Protein AF-A0A349XP02-F1 (afdb_monomer_lite)

Sequence (230 aa):
MIREETASLLLSELRRLTDAVERLAGPAPAVNDWNAADCFVWAPLNSFLQPVPRPNRIALKLIRGVDHVRDILHENTLRFAEGFAANNVLLWGARGMGKSSLVKAVHEDVRAASGVSLKLVEVHREDIHTLPALLDILKASGQRVIVFCDDLSFDHDDTAYKSLKAALDGGIEGRPDNVLFYATSNRRHLLPRHMMENEQSTAINPSEAVEEKVSLSDRFGLWLGFHKCG

Radius of gyration: 21.99 Å; chains: 1; bounding box: 62×38×74 Å

pLDDT: mean 86.66, std 13.45, range [40.72, 98.69]

Secondary structure (DSSP, 8-state):
-HHHHHHHHHHHHHHHHHHHHHHHH-SPPPP--TTS-SEEEEEGGGTEEEE-SS-----GGG--S-HHHHHHHHHHHHHHHHTS---EEEEEESTTSSHHHHHHHHHHHHHHHH-S-EEEEE--GGGGGGHHHHHHHHHHS-SEEEEEETT----TT--HHHHHHHHHHT-TT---TTEEEEEEESSSSSS-HHHHHHHHHT---TTTTTT----TTGGGEEEEEE----

Foldseek 3Di:
DVVVVVVVVVVVVVVVVVVVVDVVLADAADDEDLVLAQEFEQDLRRRYTHHDNDDPEDALVVQPPQVVVLVLLLVLLLCLLVLHDHFAEEEEAAPPNCQVRSNVNSQVVSCVPVVGREHEYEYEQVCLLVVVSNQVVQLPPPHQYEYEYEAAADDDPDPSLVSLLCLLVQPPNGNRSSYHYYYYHHDQARYDPVVLVVQLVPPPDPVVSVVSNAGSQNSRVHRHYDDPPD

Structure (mmCIF, N/CA/C/O backbone):
data_AF-A0A349XP02-F1
#
_entry.id   AF-A0A349XP02-F1
#
loop_
_atom_site.group_PDB
_atom_site.id
_atom_site.type_symbol
_atom_site.label_atom_id
_atom_site.label_alt_id
_atom_site.label_comp_id
_atom_site.label_asym_id
_atom_site.label_entity_id
_atom_site.label_seq_id
_atom_site.pdbx_PDB_ins_code
_atom_site.Cartn_x
_atom_site.Cartn_y
_atom_site.Cartn_z
_atom_site.occupancy
_atom_site.B_iso_or_equiv
_atom_site.auth_seq_id
_atom_site.auth_comp_id
_atom_site.auth_asym_id
_atom_site.auth_atom_id
_atom_site.pdbx_PDB_model_num
ATOM 1 N N . MET A 1 1 ? -33.311 18.893 49.876 1.00 62.00 1 MET A N 1
ATOM 2 C CA . MET A 1 1 ? -32.782 20.243 49.580 1.00 62.00 1 MET A CA 1
ATOM 3 C C . MET A 1 1 ? -31.258 20.271 49.401 1.00 62.00 1 MET A C 1
ATOM 5 O O . MET A 1 1 ? -30.847 20.006 48.287 1.00 62.00 1 MET A O 1
ATOM 9 N N . ILE A 1 2 ? -30.394 20.440 50.421 1.00 64.94 2 ILE A N 1
ATOM 10 C CA . ILE A 1 2 ? -28.920 20.595 50.211 1.00 64.94 2 ILE A CA 1
ATOM 11 C C . ILE A 1 2 ? -28.256 19.389 49.498 1.00 64.94 2 ILE A C 1
ATOM 13 O O . ILE A 1 2 ? -27.383 19.554 48.644 1.00 64.94 2 ILE A O 1
ATOM 17 N N . ARG A 1 3 ? -28.687 18.154 49.800 1.00 71.00 3 ARG A N 1
ATOM 18 C CA . ARG A 1 3 ? -28.184 16.938 49.123 1.00 71.00 3 ARG A CA 1
ATOM 19 C C . ARG A 1 3 ? -28.589 16.843 47.647 1.00 71.00 3 ARG A C 1
ATOM 21 O O . ARG A 1 3 ? -27.809 16.327 46.856 1.00 71.00 3 ARG A O 1
ATOM 28 N N . GLU A 1 4 ? -29.771 17.334 47.279 1.00 75.94 4 GLU A N 1
ATOM 29 C CA . GLU A 1 4 ? -30.241 17.325 45.882 1.00 75.94 4 GLU A CA 1
ATOM 30 C C . GLU A 1 4 ? -29.516 18.379 45.046 1.00 75.94 4 GLU A C 1
ATOM 32 O O . GLU A 1 4 ? -29.132 18.108 43.913 1.00 75.94 4 GLU A O 1
ATOM 37 N N . GLU A 1 5 ? -29.246 19.545 45.632 1.00 83.62 5 GLU A N 1
ATOM 38 C CA . GLU A 1 5 ? -28.468 20.616 45.000 1.00 83.62 5 GLU A CA 1
ATOM 39 C C . GLU A 1 5 ? -27.029 20.173 44.707 1.00 83.62 5 GLU A C 1
ATOM 41 O O . GLU A 1 5 ? -26.523 20.345 43.598 1.00 83.62 5 GLU A O 1
ATOM 46 N N . THR A 1 6 ? -26.397 19.506 45.678 1.00 87.62 6 THR A N 1
ATOM 47 C CA . THR A 1 6 ? -25.039 18.967 45.519 1.00 87.62 6 THR A CA 1
ATOM 48 C C . THR A 1 6 ? -24.999 17.857 44.462 1.00 87.62 6 THR A C 1
ATOM 50 O O . THR A 1 6 ? -24.085 17.817 43.639 1.00 87.62 6 THR A O 1
ATOM 53 N N . ALA A 1 7 ? -26.008 16.977 44.436 1.00 90.00 7 ALA A N 1
ATOM 54 C CA . ALA A 1 7 ? -26.116 15.925 43.426 1.00 90.00 7 ALA A CA 1
ATOM 55 C C . ALA A 1 7 ? -26.307 16.498 42.011 1.00 90.00 7 ALA A C 1
ATOM 57 O O . ALA A 1 7 ? -25.694 16.012 41.062 1.00 90.00 7 ALA A O 1
ATOM 58 N N . SER A 1 8 ? -27.106 17.559 41.871 1.00 91.19 8 SER A N 1
ATOM 59 C CA . SER A 1 8 ? -27.321 18.239 40.591 1.00 91.19 8 SER A CA 1
ATOM 60 C C . SER A 1 8 ? -26.046 18.913 40.070 1.00 91.19 8 SER A C 1
ATOM 62 O O . SER A 1 8 ? -25.745 18.814 38.880 1.00 91.19 8 SER A O 1
ATOM 64 N N . LEU A 1 9 ? -25.272 19.562 40.949 1.00 92.75 9 LEU A N 1
ATOM 65 C CA . LEU A 1 9 ? -23.984 20.167 40.593 1.00 92.75 9 LEU A CA 1
ATOM 66 C C . LEU A 1 9 ? -22.975 19.106 40.132 1.00 92.75 9 LEU A C 1
ATOM 68 O O . LEU A 1 9 ? -22.376 19.256 39.067 1.00 92.75 9 LEU A O 1
ATOM 72 N N . LEU A 1 10 ? -22.858 17.995 40.866 1.00 92.31 10 LEU A N 1
ATOM 73 C CA . LEU A 1 10 ? -21.989 16.875 40.488 1.00 92.31 10 LEU A CA 1
ATOM 74 C C . LEU A 1 10 ? -22.384 16.261 39.140 1.00 92.31 10 LEU A C 1
ATOM 76 O O . LEU A 1 10 ? -21.514 16.003 38.314 1.00 92.31 10 LEU A O 1
ATOM 80 N N . LEU A 1 11 ? -23.681 16.065 38.882 1.00 94.06 11 LEU A N 1
ATOM 81 C CA . LEU A 1 11 ? -24.168 15.568 37.591 1.00 94.06 11 LEU A CA 1
ATOM 82 C C . LEU A 1 11 ? -23.845 16.527 36.439 1.00 94.06 11 LEU A C 1
ATOM 84 O O . LEU A 1 11 ? -23.537 16.072 35.338 1.00 94.06 11 LEU A O 1
ATOM 88 N N . SER A 1 12 ? -23.901 17.839 36.676 1.00 93.62 12 SER A N 1
ATOM 89 C CA . SER A 1 12 ? -23.561 18.832 35.653 1.00 93.62 12 SER A CA 1
ATOM 90 C C . SER A 1 12 ? -22.067 18.843 35.318 1.00 93.62 12 SER A C 1
ATOM 92 O O . SER A 1 12 ? -21.708 18.900 34.142 1.00 93.62 12 SER A O 1
ATOM 94 N N . GLU A 1 13 ? -21.201 18.703 36.324 1.00 95.38 13 GLU A N 1
ATOM 95 C CA . GLU A 1 13 ? -19.753 18.618 36.119 1.00 95.38 13 GLU A CA 1
ATOM 96 C C . GLU A 1 13 ? -19.347 17.278 35.497 1.00 95.38 13 GLU A C 1
ATOM 98 O O . GLU A 1 13 ? -18.516 17.251 34.592 1.00 95.38 13 GLU A O 1
ATOM 103 N N . LEU A 1 14 ? -19.999 16.173 35.879 1.00 93.88 14 LEU A N 1
ATOM 104 C CA . LEU A 1 14 ? -19.812 14.880 35.218 1.00 93.88 14 LEU A CA 1
ATOM 105 C C . LEU A 1 14 ? -20.180 14.946 33.735 1.00 93.88 14 LEU A C 1
ATOM 107 O O . LEU A 1 14 ? -19.409 14.464 32.917 1.00 93.88 14 LEU A O 1
ATOM 111 N N . ARG A 1 15 ? -21.295 15.593 33.368 1.00 93.06 15 ARG A N 1
ATOM 112 C CA . ARG A 1 15 ? -21.658 15.792 31.953 1.00 93.06 15 ARG A CA 1
ATOM 113 C C . ARG A 1 15 ? -20.631 16.637 31.207 1.00 93.06 15 ARG A C 1
ATOM 115 O O . ARG A 1 15 ? -20.218 16.250 30.125 1.00 93.06 15 ARG A O 1
ATOM 122 N N . ARG A 1 16 ? -20.157 17.742 31.795 1.00 91.56 16 ARG A N 1
ATOM 123 C CA . ARG A 1 16 ? -19.093 18.565 31.188 1.00 91.56 16 ARG A CA 1
ATOM 124 C C . ARG A 1 16 ? -17.808 17.776 30.964 1.00 91.56 16 ARG A C 1
ATOM 126 O O . ARG A 1 16 ? -17.166 17.956 29.929 1.00 91.56 16 ARG A O 1
ATOM 133 N N . LEU A 1 17 ? -17.439 16.918 31.916 1.00 91.81 17 LEU A N 1
ATOM 134 C CA . LEU A 1 17 ? -16.304 16.011 31.778 1.00 91.81 17 LEU A CA 1
ATOM 135 C C . LEU A 1 17 ? -16.555 14.979 30.680 1.00 91.81 17 LEU A C 1
ATOM 137 O O . LEU A 1 17 ? -15.674 14.799 29.849 1.00 91.81 17 LEU A O 1
ATOM 141 N N . THR A 1 18 ? -17.736 14.360 30.617 1.00 89.25 18 THR A N 1
ATOM 142 C CA . THR A 1 18 ? -18.102 13.440 29.530 1.00 89.25 18 THR A CA 1
ATOM 143 C C . THR A 1 18 ? -18.010 14.131 28.171 1.00 89.25 18 THR A C 1
ATOM 145 O O . THR A 1 18 ? -17.291 13.642 27.311 1.00 89.25 18 THR A O 1
ATOM 148 N N . ASP A 1 19 ? -18.596 15.316 28.003 1.00 87.69 19 ASP A N 1
ATOM 149 C CA . ASP A 1 19 ? -18.544 16.077 26.748 1.00 87.69 19 ASP A CA 1
ATOM 150 C C . ASP A 1 19 ? -17.107 16.494 26.376 1.00 87.69 19 ASP A C 1
ATOM 152 O O . ASP A 1 19 ? -16.740 16.612 25.205 1.00 87.69 19 ASP A O 1
ATOM 156 N N . ALA A 1 20 ? -16.263 16.794 27.368 1.00 85.62 20 ALA A N 1
ATOM 157 C CA . ALA A 1 20 ? -14.847 17.075 27.142 1.00 85.62 20 ALA A CA 1
ATOM 158 C C . ALA A 1 20 ? -14.079 15.811 26.731 1.00 85.62 20 ALA A C 1
ATOM 160 O O . ALA A 1 20 ? -13.287 15.868 25.794 1.00 85.62 20 ALA A O 1
ATOM 161 N N . VAL A 1 21 ? -14.346 14.678 27.385 1.00 83.38 21 VAL A N 1
ATOM 162 C CA . VAL A 1 21 ? -13.745 13.378 27.070 1.00 83.38 21 VAL A CA 1
ATOM 163 C C . VAL A 1 21 ? -14.179 12.899 25.686 1.00 83.38 21 VAL A C 1
ATOM 165 O O . VAL A 1 21 ? -13.326 12.467 24.927 1.00 83.38 21 VAL A O 1
ATOM 168 N N . GLU A 1 22 ? -15.446 13.045 25.304 1.00 81.56 22 GLU A N 1
ATOM 169 C CA . GLU A 1 22 ? -15.940 12.700 23.963 1.00 81.56 22 GLU A CA 1
ATOM 170 C C . GLU A 1 22 ? -15.292 13.568 22.876 1.00 81.56 22 GLU A C 1
ATOM 172 O O . GLU A 1 22 ? -14.874 13.059 21.837 1.00 81.56 22 GLU A O 1
ATOM 177 N N . ARG A 1 23 ? -15.111 14.872 23.130 1.00 80.19 23 ARG A N 1
ATOM 178 C CA . ARG A 1 23 ? -14.371 15.757 22.210 1.00 80.19 23 ARG A CA 1
ATOM 179 C C . ARG A 1 23 ? -12.895 15.385 22.079 1.00 80.19 23 ARG A C 1
ATOM 181 O O . ARG A 1 23 ? -12.328 15.591 21.011 1.00 80.19 23 ARG A O 1
ATOM 188 N N . LEU A 1 24 ? -12.280 14.869 23.144 1.00 79.12 24 LEU A N 1
ATOM 189 C CA . LEU A 1 24 ? -10.886 14.411 23.140 1.00 79.12 24 LEU A CA 1
ATOM 190 C C . LEU A 1 24 ? -10.722 13.024 22.507 1.00 79.12 24 LEU A C 1
ATOM 192 O O . LEU A 1 24 ? -9.719 12.785 21.843 1.00 79.12 24 LEU A O 1
ATOM 196 N N . ALA A 1 25 ? -11.687 12.124 22.707 1.00 73.38 25 ALA A N 1
ATOM 197 C CA . ALA A 1 25 ? -11.673 10.761 22.180 1.00 73.38 25 ALA A CA 1
ATOM 198 C C . ALA A 1 25 ? -11.857 10.715 20.656 1.00 73.38 25 ALA A C 1
ATOM 200 O O . ALA A 1 25 ? -11.452 9.744 20.021 1.00 73.38 25 ALA A O 1
ATOM 201 N N . GLY A 1 26 ? -12.427 11.773 20.072 1.00 72.38 26 GLY A N 1
ATOM 202 C CA . GLY A 1 26 ? -12.702 11.844 18.644 1.00 72.38 26 GLY A CA 1
ATOM 203 C C . GLY A 1 26 ? -13.932 11.021 18.239 1.00 72.38 26 GLY A C 1
ATOM 204 O O . GLY A 1 26 ? -14.655 10.493 19.088 1.00 72.38 26 GLY A O 1
ATOM 205 N N . PRO A 1 27 ? -14.233 10.951 16.933 1.00 75.38 27 PRO A N 1
ATOM 206 C CA . PRO A 1 27 ? -15.349 10.158 16.429 1.00 75.38 27 PRO A CA 1
ATOM 207 C C . PRO A 1 27 ? -15.133 8.661 16.692 1.00 75.38 27 PRO A C 1
ATOM 209 O O . PRO A 1 27 ? -14.023 8.147 16.569 1.00 75.38 27 PRO A O 1
ATOM 212 N N . ALA A 1 28 ? -16.216 7.944 17.003 1.00 77.81 28 ALA A N 1
ATOM 213 C CA . ALA A 1 28 ? -16.170 6.492 17.151 1.00 77.81 28 ALA A CA 1
ATOM 214 C C . ALA A 1 28 ? -15.656 5.808 15.863 1.00 77.81 28 ALA A C 1
ATOM 216 O O . ALA A 1 28 ? -15.909 6.324 14.765 1.00 77.81 28 ALA A O 1
ATOM 217 N N . PRO A 1 29 ? -14.989 4.640 15.972 1.00 80.12 29 PRO A N 1
ATOM 218 C CA . PRO A 1 29 ? -14.557 3.872 14.812 1.00 80.12 29 PRO A CA 1
ATOM 219 C C . PRO A 1 29 ? -15.710 3.600 13.842 1.00 80.12 29 PRO A C 1
ATOM 221 O O . PRO A 1 29 ? -16.788 3.157 14.245 1.00 80.12 29 PRO A O 1
ATOM 224 N N . ALA A 1 30 ? -15.486 3.866 12.558 1.00 85.25 30 ALA A N 1
ATOM 225 C CA . ALA A 1 30 ? -16.469 3.610 11.518 1.00 85.25 30 ALA A CA 1
ATOM 226 C C . ALA A 1 30 ? -16.519 2.120 11.140 1.00 85.25 30 ALA A C 1
ATOM 228 O O . ALA A 1 30 ? -15.537 1.385 11.252 1.00 85.25 30 ALA A O 1
ATOM 229 N N . VAL A 1 31 ? -17.671 1.675 10.635 1.00 89.69 31 VAL A N 1
ATOM 230 C CA . VAL A 1 31 ? -17.814 0.332 10.060 1.00 89.69 31 VAL A CA 1
ATOM 231 C C . VAL A 1 31 ? -17.236 0.333 8.645 1.00 89.69 31 VAL A C 1
ATOM 233 O O . VAL A 1 31 ? -17.679 1.097 7.789 1.00 89.69 31 VAL A O 1
ATOM 236 N N . ASN A 1 32 ? -16.256 -0.536 8.398 1.00 94.38 32 ASN A N 1
ATOM 237 C CA . ASN A 1 32 ? -15.580 -0.653 7.108 1.00 94.38 32 ASN A CA 1
ATOM 238 C C . ASN A 1 32 ? -16.292 -1.672 6.202 1.00 94.38 32 ASN A C 1
ATOM 240 O O . ASN A 1 32 ? -16.168 -2.881 6.403 1.00 94.38 32 ASN A O 1
ATOM 244 N N . ASP A 1 33 ? -17.029 -1.186 5.198 1.00 94.75 33 ASP A N 1
ATOM 245 C CA . ASP A 1 33 ? -17.647 -2.029 4.167 1.00 94.75 33 ASP A CA 1
ATOM 246 C C . ASP A 1 33 ? -16.674 -2.294 3.008 1.00 94.75 33 ASP A C 1
ATOM 248 O O . ASP A 1 33 ? -16.481 -1.475 2.108 1.00 94.75 33 ASP A O 1
ATOM 252 N N . TRP A 1 34 ? -16.088 -3.489 3.011 1.00 94.62 34 TRP A N 1
ATOM 253 C CA . TRP A 1 34 ? -15.155 -3.950 1.983 1.00 94.62 34 TRP A CA 1
ATOM 254 C C . TRP A 1 34 ? -15.789 -4.174 0.603 1.00 94.62 34 TRP A C 1
ATOM 256 O O . TRP A 1 34 ? -15.059 -4.278 -0.386 1.00 94.62 34 TRP A O 1
ATOM 266 N N . ASN A 1 35 ? -17.121 -4.234 0.507 1.00 94.31 35 ASN A N 1
ATOM 267 C CA . ASN A 1 35 ? -17.836 -4.391 -0.761 1.00 94.31 35 ASN A CA 1
ATOM 268 C C . ASN A 1 35 ? -18.173 -3.048 -1.423 1.00 94.31 35 ASN A C 1
ATOM 270 O O . ASN A 1 35 ? -18.553 -3.028 -2.593 1.00 94.31 35 ASN A O 1
ATOM 274 N N . ALA A 1 36 ? -18.006 -1.926 -0.715 1.00 95.69 36 ALA A N 1
ATOM 275 C CA . ALA A 1 36 ? -18.334 -0.600 -1.233 1.00 95.69 36 ALA A CA 1
ATOM 276 C C . ALA A 1 36 ? -17.422 -0.153 -2.394 1.00 95.69 36 ALA A C 1
ATOM 278 O O . ALA A 1 36 ? -17.835 0.655 -3.229 1.00 95.69 36 ALA A O 1
ATOM 279 N N . ALA A 1 37 ? -16.180 -0.648 -2.446 1.00 96.50 37 ALA A N 1
ATOM 280 C CA . ALA A 1 37 ? -15.216 -0.364 -3.508 1.00 96.50 37 ALA A CA 1
ATOM 281 C C . ALA A 1 37 ? -14.067 -1.391 -3.535 1.00 96.50 37 ALA A C 1
ATOM 283 O O . ALA A 1 37 ? -13.916 -2.223 -2.640 1.00 96.50 37 ALA A O 1
ATOM 284 N N . ASP A 1 38 ? -13.215 -1.301 -4.559 1.00 96.69 38 ASP A N 1
ATOM 285 C CA . ASP A 1 38 ? -11.934 -2.024 -4.629 1.00 96.69 38 ASP A CA 1
ATOM 286 C C . ASP A 1 38 ? -10.733 -1.166 -4.224 1.00 96.69 38 ASP A C 1
ATOM 288 O O . ASP A 1 38 ? -9.643 -1.684 -3.983 1.00 96.69 38 ASP A O 1
ATOM 292 N N . CYS A 1 39 ? -10.935 0.147 -4.141 1.00 98.19 39 CYS A N 1
ATOM 293 C CA . CYS A 1 39 ? -9.931 1.104 -3.714 1.00 98.19 39 CYS A CA 1
ATOM 294 C C . CYS A 1 39 ? -10.468 1.926 -2.549 1.00 98.19 39 CYS A C 1
ATOM 296 O O . CYS A 1 39 ? -11.642 2.300 -2.547 1.00 98.19 39 CYS A O 1
ATOM 298 N N . PHE A 1 40 ? -9.595 2.247 -1.604 1.00 98.50 40 PHE A N 1
ATOM 299 C CA . PHE A 1 40 ? -9.923 3.030 -0.424 1.00 98.50 40 PHE A CA 1
ATOM 300 C C . PHE A 1 40 ? -8.810 4.031 -0.118 1.00 98.50 40 PHE A C 1
ATOM 302 O O . PHE A 1 40 ? -7.666 3.825 -0.519 1.00 98.50 40 PHE A O 1
ATOM 309 N N . VAL A 1 41 ? -9.144 5.089 0.613 1.00 98.25 41 VAL A N 1
ATOM 310 C CA . VAL A 1 41 ? -8.180 5.984 1.266 1.00 98.25 41 VAL A CA 1
ATOM 311 C C . VAL A 1 41 ? -8.307 5.780 2.770 1.00 98.25 41 VAL A C 1
ATOM 313 O O . VAL A 1 41 ? -9.420 5.708 3.295 1.00 98.25 41 VAL A O 1
ATOM 316 N N . TRP A 1 42 ? -7.179 5.647 3.458 1.00 98.12 42 TRP A N 1
ATOM 317 C CA . TRP A 1 42 ? -7.154 5.528 4.909 1.00 98.12 42 TRP A CA 1
ATOM 318 C C . TRP A 1 42 ? -7.448 6.875 5.577 1.00 98.12 42 TRP A C 1
ATOM 320 O O . TRP A 1 42 ? -6.778 7.865 5.305 1.00 98.12 42 TRP A O 1
ATOM 330 N N . ALA A 1 43 ? -8.443 6.895 6.461 1.00 96.50 43 ALA A N 1
ATOM 331 C CA . ALA A 1 43 ? -8.810 8.034 7.289 1.00 96.50 43 ALA A CA 1
ATOM 332 C C . ALA A 1 43 ? -8.651 7.644 8.774 1.00 96.50 43 ALA A C 1
ATOM 334 O O . ALA A 1 43 ? -9.559 7.045 9.363 1.00 96.50 43 ALA A O 1
ATOM 335 N N . PRO A 1 44 ? -7.505 7.955 9.409 1.00 94.12 44 PRO A N 1
ATOM 336 C CA . PRO A 1 44 ? -7.181 7.421 10.732 1.00 94.12 44 PRO A CA 1
ATOM 337 C C . PRO A 1 44 ? -8.068 7.952 11.857 1.00 94.12 44 PRO A C 1
ATOM 339 O O . PRO A 1 44 ? -8.312 7.228 12.820 1.00 94.12 44 PRO A O 1
ATOM 342 N N . LEU A 1 45 ? -8.581 9.184 11.737 1.00 90.31 45 LEU A N 1
ATOM 343 C CA . LEU A 1 45 ? -9.321 9.869 12.807 1.00 90.31 45 LEU A CA 1
ATOM 344 C C . LEU A 1 45 ? -10.507 9.050 13.343 1.00 90.31 45 LEU A C 1
ATOM 346 O O . LEU A 1 45 ? -10.803 9.109 14.530 1.00 90.31 45 LEU A O 1
ATOM 350 N N . ASN A 1 46 ? -11.172 8.289 12.476 1.00 90.00 46 ASN A N 1
ATOM 351 C CA . ASN A 1 46 ? -12.276 7.391 12.815 1.00 90.00 46 ASN A CA 1
ATOM 352 C C . ASN A 1 46 ? -12.004 5.945 12.375 1.00 90.00 46 ASN A C 1
ATOM 354 O O . ASN A 1 46 ? -12.945 5.172 12.198 1.00 90.00 46 ASN A O 1
ATOM 358 N N . SER A 1 47 ? -10.735 5.574 12.174 1.00 94.25 47 SER A N 1
ATOM 359 C CA . SER A 1 47 ? -10.333 4.231 11.737 1.00 94.25 47 SER A CA 1
ATOM 360 C C . SER A 1 47 ? -11.086 3.732 10.491 1.00 94.25 47 SER A C 1
ATOM 362 O O . SER A 1 47 ? -11.530 2.580 10.421 1.00 94.25 47 SER A O 1
ATOM 364 N N . PHE A 1 48 ? -11.273 4.621 9.515 1.00 96.25 48 PHE A N 1
ATOM 365 C CA . PHE A 1 48 ? -12.150 4.392 8.374 1.00 96.25 48 PHE A CA 1
ATOM 366 C C . PHE A 1 48 ? -11.381 4.206 7.070 1.00 96.25 48 PHE A C 1
ATOM 368 O O . PHE A 1 48 ? -10.431 4.920 6.760 1.00 96.25 48 PHE A O 1
ATOM 375 N N . LEU A 1 49 ? -11.851 3.267 6.261 1.00 97.69 49 LEU A N 1
ATOM 376 C CA . LEU A 1 49 ? -11.443 3.060 4.884 1.00 97.69 49 LEU A CA 1
ATOM 377 C C . LEU A 1 49 ? -12.472 3.735 3.987 1.00 97.69 49 LEU A C 1
ATOM 379 O O . LEU A 1 49 ? -13.528 3.177 3.691 1.00 97.69 49 LEU A O 1
ATOM 383 N N . GLN A 1 50 ? -12.166 4.953 3.552 1.00 97.50 50 GLN A N 1
ATOM 384 C CA . GLN A 1 50 ? -13.054 5.715 2.689 1.00 97.50 50 GLN A CA 1
ATOM 385 C C . GLN A 1 50 ? -13.084 5.092 1.286 1.00 97.50 50 GLN A C 1
ATOM 387 O O . GLN A 1 50 ? -12.048 5.086 0.619 1.00 97.50 50 GLN A O 1
ATOM 392 N N . PRO A 1 51 ? -14.236 4.595 0.794 1.00 98.00 51 PRO A N 1
ATOM 393 C CA . PRO A 1 51 ? -14.310 3.954 -0.514 1.00 98.00 51 PRO A CA 1
ATOM 394 C C . PRO A 1 51 ? -14.077 4.955 -1.647 1.00 98.00 51 PRO A C 1
ATOM 396 O O . PRO A 1 51 ? -14.585 6.078 -1.633 1.00 98.00 51 PRO A O 1
ATOM 399 N N . VAL A 1 52 ? -13.363 4.506 -2.679 1.00 97.62 52 VAL A N 1
ATOM 400 C CA . VAL A 1 52 ? -13.109 5.242 -3.922 1.00 97.62 52 VAL A CA 1
ATOM 401 C C . VAL A 1 52 ? -13.702 4.447 -5.094 1.00 97.62 52 VAL A C 1
ATOM 403 O O . VAL A 1 52 ? -13.006 3.639 -5.711 1.00 97.62 52 VAL A O 1
ATOM 406 N N . PRO A 1 53 ? -14.985 4.665 -5.453 1.00 94.31 53 PRO A N 1
ATOM 407 C CA . PRO A 1 53 ? -15.659 3.884 -6.498 1.00 94.31 53 PRO A CA 1
ATOM 408 C C . PRO A 1 53 ? -15.101 4.113 -7.908 1.00 94.31 53 PRO A C 1
ATOM 410 O O . PRO A 1 53 ? -15.258 3.274 -8.792 1.00 94.31 53 PRO A O 1
ATOM 413 N N . ARG A 1 54 ? -14.469 5.270 -8.145 1.00 93.38 54 ARG A N 1
ATOM 414 C CA . ARG A 1 54 ? -13.859 5.639 -9.432 1.00 93.38 54 ARG A CA 1
ATOM 415 C C . ARG A 1 54 ? -12.425 6.131 -9.222 1.00 93.38 54 ARG A C 1
ATOM 417 O O . ARG A 1 54 ? -12.189 7.339 -9.239 1.00 93.38 54 ARG A O 1
ATOM 424 N N . PRO A 1 55 ? -11.468 5.216 -9.002 1.00 93.00 55 PRO A N 1
ATOM 425 C CA . PRO A 1 55 ? -10.060 5.565 -8.867 1.00 93.00 55 PRO A CA 1
ATOM 426 C C . PRO A 1 55 ? -9.542 6.218 -10.146 1.00 93.00 55 PRO A C 1
ATOM 428 O O . PRO A 1 55 ? -9.845 5.762 -11.251 1.00 93.00 55 PRO A O 1
ATOM 431 N N . ASN A 1 56 ? -8.716 7.254 -10.008 1.00 90.38 56 ASN A N 1
ATOM 432 C CA . ASN A 1 56 ? -8.014 7.833 -11.148 1.00 90.38 56 ASN A CA 1
ATOM 433 C C . ASN A 1 56 ? -6.918 6.866 -11.623 1.00 90.38 56 ASN A C 1
ATOM 435 O O . ASN A 1 56 ? -5.853 6.770 -11.009 1.00 90.38 56 ASN A O 1
ATOM 439 N N . ARG A 1 57 ? -7.196 6.137 -12.706 1.00 89.56 57 ARG A N 1
ATOM 440 C CA . ARG A 1 57 ? -6.301 5.134 -13.289 1.00 89.56 57 ARG A CA 1
ATOM 441 C C . ARG A 1 57 ? -6.299 5.218 -14.810 1.00 89.56 57 ARG A C 1
ATOM 443 O O . ARG A 1 57 ? -7.295 5.586 -15.427 1.00 89.56 57 ARG A O 1
ATOM 450 N N . ILE A 1 58 ? -5.179 4.826 -15.407 1.00 89.12 58 ILE A N 1
ATOM 451 C CA . ILE A 1 58 ? -5.043 4.625 -16.853 1.00 89.12 58 ILE A CA 1
ATOM 452 C C . ILE A 1 58 ? -4.941 3.129 -17.137 1.00 89.12 58 ILE A C 1
ATOM 454 O O . ILE A 1 58 ? -4.455 2.371 -16.302 1.00 89.12 58 ILE A O 1
ATOM 458 N N . ALA A 1 59 ? -5.409 2.692 -18.305 1.00 85.81 59 ALA A N 1
ATOM 459 C CA . ALA A 1 59 ? -5.321 1.283 -18.676 1.00 85.81 59 ALA A CA 1
ATOM 460 C C . ALA A 1 59 ? -3.853 0.846 -18.803 1.00 85.81 59 ALA A C 1
ATOM 462 O O . ALA A 1 59 ? -3.051 1.563 -19.405 1.00 85.81 59 ALA A O 1
ATOM 463 N N . LEU A 1 60 ? -3.526 -0.354 -18.312 1.00 85.81 60 LEU A N 1
ATOM 464 C CA . LEU A 1 60 ? -2.157 -0.882 -18.288 1.00 85.81 60 LEU A CA 1
ATOM 465 C C . LEU A 1 60 ? -1.482 -0.844 -19.670 1.00 85.81 60 LEU A C 1
ATOM 467 O O . LEU A 1 60 ? -0.344 -0.406 -19.799 1.00 85.81 60 LEU A O 1
ATOM 471 N N . LYS A 1 61 ? -2.231 -1.179 -20.729 1.00 86.69 61 LYS A N 1
ATOM 472 C CA . LYS A 1 61 ? -1.784 -1.136 -22.137 1.00 86.69 61 LYS A CA 1
ATOM 473 C C . LYS A 1 61 ? -1.355 0.247 -22.655 1.00 86.69 61 LYS A C 1
ATOM 475 O O . LYS A 1 61 ? -0.726 0.340 -23.708 1.00 86.69 61 LYS A O 1
ATOM 480 N N . LEU A 1 62 ? -1.757 1.326 -21.980 1.00 85.00 62 LEU A N 1
ATOM 481 C CA . LEU A 1 62 ? -1.380 2.698 -22.338 1.00 85.00 62 LEU A CA 1
ATOM 482 C C . LEU A 1 62 ? -0.052 3.113 -21.697 1.00 85.00 62 LEU A C 1
ATOM 484 O O . LEU A 1 62 ? 0.533 4.112 -22.108 1.00 85.00 62 LEU A O 1
ATOM 488 N N . ILE A 1 63 ? 0.438 2.347 -20.720 1.00 83.38 63 ILE A N 1
ATOM 489 C CA . ILE A 1 63 ? 1.715 2.586 -20.059 1.00 83.38 63 ILE A CA 1
ATOM 490 C C . ILE A 1 63 ? 2.815 1.928 -20.897 1.00 83.38 63 ILE A C 1
ATOM 492 O O . ILE A 1 63 ? 2.926 0.705 -20.952 1.00 83.38 63 ILE A O 1
ATOM 496 N N . ARG A 1 64 ? 3.610 2.754 -21.582 1.00 82.75 64 ARG A N 1
ATOM 497 C CA . ARG A 1 64 ? 4.698 2.327 -22.478 1.00 82.75 64 ARG A CA 1
ATOM 498 C C . ARG A 1 64 ? 6.060 2.755 -21.938 1.00 82.75 64 ARG A C 1
ATOM 500 O O . ARG A 1 64 ? 6.142 3.713 -21.174 1.00 82.75 64 ARG A O 1
ATOM 507 N N . GLY A 1 65 ? 7.122 2.073 -22.371 1.00 83.19 65 GLY A N 1
ATOM 508 C CA . GLY A 1 65 ? 8.505 2.429 -22.020 1.00 83.19 65 GLY A CA 1
ATOM 509 C C . GLY A 1 65 ? 8.939 1.971 -20.625 1.00 83.19 65 GLY A C 1
ATOM 510 O O . GLY A 1 65 ? 10.009 2.343 -20.159 1.00 83.19 65 GLY A O 1
ATOM 511 N N . VAL A 1 66 ? 8.115 1.163 -19.955 1.00 87.81 66 VAL A N 1
ATOM 512 C CA . VAL A 1 66 ? 8.399 0.574 -18.635 1.00 87.81 66 VAL A CA 1
ATOM 513 C C . VAL A 1 66 ? 8.036 -0.911 -18.603 1.00 87.81 66 VAL A C 1
ATOM 515 O O . VAL A 1 66 ? 7.729 -1.441 -17.542 1.00 87.81 66 VAL A O 1
ATOM 518 N N . ASP A 1 67 ? 8.056 -1.582 -19.760 1.00 89.62 67 ASP A N 1
ATOM 519 C CA . ASP A 1 67 ? 7.580 -2.962 -19.930 1.00 89.62 67 ASP A CA 1
ATOM 520 C C . ASP A 1 67 ? 8.222 -3.924 -18.924 1.00 89.62 67 ASP A C 1
ATOM 522 O O . ASP A 1 67 ? 7.518 -4.624 -18.210 1.00 89.62 67 ASP A O 1
ATOM 526 N N . HIS A 1 68 ? 9.544 -3.859 -18.749 1.00 92.00 68 HIS A N 1
ATOM 527 C CA . HIS A 1 68 ? 10.242 -4.705 -17.780 1.00 92.00 68 HIS A CA 1
ATOM 528 C C . HIS A 1 68 ? 9.775 -4.485 -16.328 1.00 92.00 68 HIS A C 1
ATOM 530 O O . HIS A 1 68 ? 9.519 -5.439 -15.599 1.00 92.00 68 HIS A O 1
ATOM 536 N N . VAL A 1 69 ? 9.630 -3.222 -15.906 1.00 94.31 69 VAL A N 1
ATOM 537 C CA . VAL A 1 69 ? 9.158 -2.874 -14.553 1.00 94.31 69 VAL A CA 1
ATOM 538 C C . VAL A 1 69 ? 7.693 -3.265 -14.368 1.00 94.31 69 VAL A C 1
ATOM 540 O O . VAL A 1 69 ? 7.319 -3.761 -13.307 1.00 94.31 69 VAL A O 1
ATOM 543 N N . ARG A 1 70 ? 6.871 -3.063 -15.403 1.00 95.62 70 ARG A N 1
ATOM 544 C CA . ARG A 1 70 ? 5.468 -3.473 -15.440 1.00 95.62 70 ARG A CA 1
ATOM 545 C C . ARG A 1 70 ? 5.339 -4.973 -15.233 1.00 95.62 70 ARG A C 1
ATOM 547 O O . ARG A 1 70 ? 4.553 -5.374 -14.385 1.00 95.62 70 ARG A O 1
ATOM 554 N N . ASP A 1 71 ? 6.083 -5.768 -15.991 1.00 95.69 71 ASP A N 1
ATOM 555 C CA . ASP A 1 71 ? 5.928 -7.221 -15.999 1.00 95.69 71 ASP A CA 1
ATOM 556 C C . ASP A 1 71 ? 6.333 -7.818 -14.640 1.00 95.69 71 ASP A C 1
ATOM 558 O O . ASP A 1 71 ? 5.586 -8.617 -14.081 1.00 95.69 71 ASP A O 1
ATOM 562 N N . ILE A 1 72 ? 7.427 -7.332 -14.033 1.00 97.62 72 ILE A N 1
ATOM 563 C CA . ILE A 1 72 ? 7.828 -7.727 -12.669 1.00 97.62 72 ILE A CA 1
ATOM 564 C C . ILE A 1 72 ? 6.760 -7.343 -11.638 1.00 97.62 72 ILE A C 1
ATOM 566 O O . ILE A 1 72 ? 6.407 -8.145 -10.770 1.00 97.62 72 ILE A O 1
ATOM 570 N N . LEU A 1 73 ? 6.255 -6.105 -11.702 1.00 98.06 73 LEU A N 1
ATOM 571 C CA . LEU A 1 73 ? 5.241 -5.634 -10.761 1.00 98.06 73 LEU A CA 1
ATOM 572 C C . LEU A 1 73 ? 3.952 -6.447 -10.881 1.00 98.06 73 LEU A C 1
ATOM 574 O O . LEU A 1 73 ? 3.344 -6.792 -9.867 1.00 98.06 73 LEU A O 1
ATOM 578 N N . HIS A 1 74 ? 3.546 -6.745 -12.114 1.00 97.31 74 HIS A N 1
ATOM 579 C CA . HIS A 1 74 ? 2.353 -7.520 -12.421 1.00 97.31 74 HIS A CA 1
ATOM 580 C C . HIS A 1 74 ? 2.461 -8.944 -11.894 1.00 97.31 74 HIS A C 1
ATOM 582 O O . HIS A 1 74 ? 1.605 -9.347 -11.110 1.00 97.31 74 HIS A O 1
ATOM 588 N N . GLU A 1 75 ? 3.549 -9.653 -12.200 1.00 97.31 75 GLU A N 1
ATOM 589 C CA . GLU A 1 75 ? 3.771 -11.016 -11.709 1.00 97.31 75 GLU A CA 1
ATOM 590 C C . GLU A 1 75 ? 3.770 -11.073 -10.173 1.00 97.31 75 GLU A C 1
ATOM 592 O O . GLU A 1 75 ? 3.093 -11.910 -9.575 1.00 97.31 75 GLU A O 1
ATOM 597 N N . ASN A 1 76 ? 4.467 -10.141 -9.515 1.00 98.19 76 ASN A N 1
ATOM 598 C CA . ASN A 1 76 ? 4.486 -10.050 -8.055 1.00 98.19 76 ASN A CA 1
ATOM 599 C C . ASN A 1 76 ? 3.083 -9.795 -7.472 1.00 98.19 76 ASN A C 1
ATOM 601 O O . ASN A 1 76 ? 2.704 -10.402 -6.469 1.00 98.19 76 ASN A O 1
ATOM 605 N N . THR A 1 77 ? 2.302 -8.920 -8.112 1.00 98.12 77 THR A N 1
ATOM 606 C CA . THR A 1 77 ? 0.933 -8.591 -7.687 1.00 98.12 77 THR A CA 1
ATOM 607 C C . THR A 1 77 ? -0.022 -9.767 -7.888 1.00 98.12 77 THR A C 1
ATOM 609 O O . THR A 1 77 ? -0.832 -10.053 -7.007 1.00 98.12 77 THR A O 1
ATOM 612 N N . LEU A 1 78 ? 0.084 -10.472 -9.017 1.00 97.12 78 LEU A N 1
ATOM 613 C CA . LEU A 1 78 ? -0.729 -11.646 -9.325 1.00 97.12 78 LEU A CA 1
ATOM 614 C C . LEU A 1 78 ? -0.475 -12.767 -8.318 1.00 97.12 78 LEU A C 1
ATOM 616 O O . LEU A 1 78 ? -1.419 -13.278 -7.721 1.00 97.12 78 LEU A O 1
ATOM 620 N N . ARG A 1 79 ? 0.799 -13.068 -8.041 1.00 96.44 79 ARG A N 1
ATOM 621 C CA . ARG A 1 79 ? 1.183 -14.054 -7.022 1.00 96.44 79 ARG A CA 1
ATOM 622 C C . ARG A 1 79 ? 0.573 -13.731 -5.664 1.00 96.44 79 ARG A C 1
ATOM 624 O O . ARG A 1 79 ? 0.004 -14.613 -5.026 1.00 96.44 79 ARG A O 1
ATOM 631 N N . PHE A 1 80 ? 0.647 -12.469 -5.240 1.00 97.12 80 PHE A N 1
ATOM 632 C CA . PHE A 1 80 ? 0.031 -12.033 -3.990 1.00 97.12 80 PHE A CA 1
ATOM 633 C C . PHE A 1 80 ? -1.486 -12.234 -3.989 1.00 97.12 80 PHE A C 1
ATOM 635 O O . PHE A 1 80 ? -2.026 -12.759 -3.013 1.00 97.12 80 PHE A O 1
ATOM 642 N N . ALA A 1 81 ? -2.166 -11.839 -5.072 1.00 96.31 81 ALA A N 1
ATOM 643 C CA . ALA A 1 81 ? -3.611 -11.985 -5.227 1.00 96.31 81 ALA A CA 1
ATOM 644 C C . ALA A 1 81 ? -4.053 -13.458 -5.165 1.00 96.31 81 ALA A C 1
ATOM 646 O O . ALA A 1 81 ? -5.071 -13.771 -4.557 1.00 96.31 81 ALA A O 1
ATOM 647 N N . GLU A 1 82 ? -3.257 -14.374 -5.708 1.00 94.31 82 GLU A N 1
ATOM 648 C CA . GLU A 1 82 ? -3.521 -15.818 -5.672 1.00 94.31 82 GLU A CA 1
ATOM 649 C C . GLU A 1 82 ? -3.125 -16.485 -4.344 1.00 94.31 82 GLU A C 1
ATOM 651 O O . GLU A 1 82 ? -3.476 -17.634 -4.087 1.00 94.31 82 GLU A O 1
ATOM 656 N N . GLY A 1 83 ? -2.439 -15.762 -3.458 1.00 93.12 83 GLY A N 1
ATOM 657 C CA . GLY A 1 83 ? -2.037 -16.260 -2.145 1.00 93.12 83 GLY A CA 1
ATOM 658 C C . GLY A 1 83 ? -0.668 -16.877 -2.034 1.00 93.12 83 GLY A C 1
ATOM 659 O O . GLY A 1 83 ? -0.359 -17.486 -1.011 1.00 93.12 83 GLY A O 1
ATOM 660 N N . PHE A 1 84 ? 0.169 -16.651 -3.032 1.00 94.12 84 PHE A N 1
ATOM 661 C CA . PHE A 1 84 ? 1.578 -16.975 -2.971 1.00 94.12 84 PHE A CA 1
ATOM 662 C C . PHE A 1 84 ? 2.390 -15.846 -2.334 1.00 94.12 84 PHE A C 1
ATOM 664 O O . PHE A 1 84 ? 1.962 -14.693 -2.245 1.00 94.12 84 PHE A O 1
ATOM 671 N N . ALA A 1 85 ? 3.612 -16.188 -1.922 1.00 92.56 85 ALA A N 1
ATOM 672 C CA . ALA A 1 85 ? 4.583 -15.211 -1.454 1.00 92.56 85 ALA A CA 1
ATOM 673 C C . ALA A 1 85 ? 4.889 -14.168 -2.543 1.00 92.56 85 ALA A C 1
ATOM 675 O O . ALA A 1 85 ? 5.092 -14.510 -3.716 1.00 92.56 85 ALA A O 1
ATOM 676 N N . ALA A 1 86 ? 4.950 -12.912 -2.112 1.00 96.06 86 ALA A N 1
ATOM 677 C CA . ALA A 1 86 ? 5.249 -11.738 -2.915 1.00 96.06 86 ALA A CA 1
ATOM 678 C C . ALA A 1 86 ? 6.033 -10.729 -2.070 1.00 96.06 86 ALA A C 1
ATOM 680 O O . ALA A 1 86 ? 5.964 -10.736 -0.839 1.00 96.06 86 ALA A O 1
ATOM 681 N N . ASN A 1 87 ? 6.766 -9.852 -2.743 1.00 96.00 87 ASN A N 1
ATOM 682 C CA . ASN A 1 87 ? 7.578 -8.828 -2.107 1.00 96.00 87 ASN A CA 1
ATOM 683 C C . ASN A 1 87 ? 6.817 -7.506 -2.017 1.00 96.00 87 ASN A C 1
ATOM 685 O O . ASN A 1 87 ? 6.021 -7.166 -2.901 1.00 96.00 87 ASN A O 1
ATOM 689 N N . ASN A 1 88 ? 7.117 -6.731 -0.976 1.00 96.88 88 ASN A N 1
ATOM 690 C CA . ASN A 1 88 ? 6.766 -5.317 -0.955 1.00 96.88 88 ASN A CA 1
ATOM 691 C C . ASN A 1 88 ? 7.490 -4.619 -2.130 1.00 96.88 88 ASN A C 1
ATOM 693 O O . ASN A 1 88 ? 8.482 -5.117 -2.668 1.00 96.88 88 ASN A O 1
ATOM 697 N N . VAL A 1 89 ? 6.986 -3.482 -2.598 1.00 97.88 89 VAL A N 1
ATOM 698 C CA . VAL A 1 89 ? 7.555 -2.827 -3.784 1.00 97.88 89 VAL A CA 1
ATOM 699 C C . VAL A 1 89 ? 7.815 -1.354 -3.534 1.00 97.88 89 VAL A C 1
ATOM 701 O O . VAL A 1 89 ? 6.915 -0.613 -3.152 1.00 97.88 89 VAL A O 1
ATOM 704 N N . LEU A 1 90 ? 9.033 -0.909 -3.833 1.00 97.25 90 LEU A N 1
ATOM 705 C CA . LEU A 1 90 ? 9.384 0.501 -3.945 1.00 97.25 90 LEU A CA 1
ATOM 706 C C . LEU A 1 90 ? 9.673 0.852 -5.411 1.00 97.25 90 LEU A C 1
ATOM 708 O O . LEU A 1 90 ? 10.667 0.407 -5.988 1.00 97.25 90 LEU A O 1
ATOM 712 N N . LEU A 1 91 ? 8.819 1.687 -6.005 1.00 96.69 91 LEU A N 1
ATOM 713 C CA . LEU A 1 91 ? 9.004 2.251 -7.341 1.00 96.69 91 LEU A CA 1
ATOM 714 C C . LEU A 1 91 ? 9.679 3.616 -7.211 1.00 96.69 91 LEU A C 1
ATOM 716 O O . LEU A 1 91 ? 9.119 4.528 -6.607 1.00 96.69 91 LEU A O 1
ATOM 720 N N . TRP A 1 92 ? 10.838 3.816 -7.826 1.00 94.75 92 TRP A N 1
ATOM 721 C CA . TRP A 1 92 ? 11.560 5.089 -7.735 1.00 94.75 92 TRP A CA 1
ATOM 722 C C . TRP A 1 92 ? 11.930 5.642 -9.107 1.00 94.75 92 TRP A C 1
ATOM 724 O O . TRP A 1 92 ? 12.054 4.908 -10.080 1.00 94.75 92 TRP A O 1
ATOM 734 N N . GLY A 1 93 ? 12.091 6.959 -9.197 1.00 92.50 93 GLY A N 1
ATOM 735 C CA . GLY A 1 93 ? 12.458 7.659 -10.432 1.00 92.50 93 GLY A CA 1
ATOM 736 C C . GLY A 1 93 ? 11.882 9.067 -10.460 1.00 92.50 93 GLY A C 1
ATOM 737 O O . GLY A 1 93 ? 1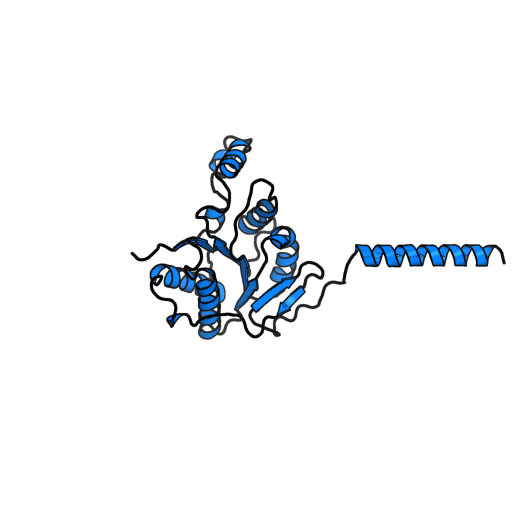1.174 9.466 -9.541 1.00 92.50 93 GLY A O 1
ATOM 738 N N . ALA A 1 94 ? 12.143 9.840 -11.510 1.00 88.00 94 ALA A N 1
ATOM 739 C CA . ALA A 1 94 ? 11.686 11.228 -11.575 1.00 88.00 94 ALA A CA 1
ATOM 740 C C . ALA A 1 94 ? 10.148 11.372 -11.514 1.00 88.00 94 ALA A C 1
ATOM 742 O O . ALA A 1 94 ? 9.373 10.459 -11.838 1.00 88.00 94 ALA A O 1
ATOM 743 N N . ARG A 1 95 ? 9.692 12.561 -11.108 1.00 88.75 95 ARG A N 1
ATOM 744 C CA . ARG A 1 95 ? 8.272 12.929 -11.119 1.00 88.75 95 ARG A CA 1
ATOM 745 C C . ARG A 1 95 ? 7.712 12.843 -12.542 1.00 88.75 95 ARG A C 1
ATOM 747 O O . ARG A 1 95 ? 8.390 13.200 -13.501 1.00 88.75 95 ARG A O 1
ATOM 754 N N . GLY A 1 96 ? 6.470 12.380 -12.671 1.00 85.56 96 GLY A N 1
ATOM 755 C CA . GLY A 1 96 ? 5.786 12.278 -13.966 1.00 85.56 96 GLY A CA 1
ATOM 756 C C . GLY A 1 96 ? 6.137 11.039 -14.798 1.00 85.56 96 GLY A C 1
ATOM 757 O O . GLY A 1 96 ? 5.629 10.905 -15.901 1.00 85.56 96 GLY A O 1
ATOM 758 N N . MET A 1 97 ? 6.940 10.101 -14.279 1.00 86.69 97 MET A N 1
ATOM 759 C CA . MET A 1 97 ? 7.268 8.837 -14.966 1.00 86.69 97 MET A CA 1
ATOM 760 C C . MET A 1 97 ? 6.177 7.751 -14.873 1.00 86.69 97 MET A C 1
ATOM 762 O O . MET A 1 97 ? 6.408 6.613 -15.260 1.00 86.69 97 MET A O 1
ATOM 766 N N . GLY A 1 98 ? 4.998 8.066 -14.329 1.00 91.31 98 GLY A N 1
ATOM 767 C CA . GLY A 1 98 ? 3.879 7.118 -14.269 1.00 91.31 98 GLY A CA 1
ATOM 768 C C . GLY A 1 98 ? 3.983 6.026 -13.196 1.00 91.31 98 GLY A C 1
ATOM 769 O O . GLY A 1 98 ? 3.266 5.041 -13.291 1.00 91.31 98 GLY A O 1
ATOM 770 N N . LYS A 1 99 ? 4.820 6.189 -12.159 1.00 94.94 99 LYS A N 1
ATOM 771 C CA . LYS A 1 99 ? 4.980 5.212 -11.057 1.00 94.94 99 LYS A CA 1
ATOM 772 C C . LYS A 1 99 ? 3.650 4.872 -10.361 1.00 94.94 99 LYS A C 1
ATOM 774 O O . LYS A 1 99 ? 3.256 3.713 -10.308 1.00 94.94 99 LYS A O 1
ATOM 779 N N . SER A 1 100 ? 2.933 5.899 -9.894 1.00 95.94 100 SER A N 1
ATOM 780 C CA . SER A 1 100 ? 1.613 5.771 -9.247 1.00 95.94 100 SER A CA 1
ATOM 781 C C . SER A 1 100 ? 0.579 5.177 -10.200 1.00 95.94 100 SER A C 1
ATOM 783 O O . SER A 1 100 ? -0.172 4.265 -9.857 1.00 95.94 100 SER A O 1
ATOM 785 N N . SER A 1 101 ? 0.597 5.647 -11.450 1.00 95.50 101 SER A N 1
ATOM 786 C CA . SER A 1 101 ? -0.269 5.144 -12.513 1.00 95.50 101 SER A CA 1
ATOM 787 C C . SER A 1 101 ? -0.041 3.659 -12.786 1.00 95.50 101 SER A C 1
ATOM 789 O O . SER A 1 101 ? -1.014 2.941 -12.984 1.00 95.50 101 SER A O 1
ATOM 791 N N . LEU A 1 102 ? 1.212 3.191 -12.761 1.00 96.69 102 LEU A N 1
ATOM 792 C CA . LEU A 1 102 ? 1.545 1.788 -12.965 1.00 96.69 102 LEU A CA 1
ATOM 793 C C . LEU A 1 102 ? 1.005 0.912 -11.833 1.00 96.69 102 LEU A C 1
ATOM 795 O O . LEU A 1 102 ? 0.383 -0.102 -12.124 1.00 96.69 102 LEU A O 1
ATOM 799 N N . VAL A 1 103 ? 1.168 1.321 -10.570 1.00 97.62 103 VAL A N 1
ATOM 800 C CA . VAL A 1 103 ? 0.601 0.590 -9.420 1.00 97.62 103 VAL A CA 1
ATOM 801 C C . VAL A 1 103 ? -0.915 0.449 -9.560 1.00 97.62 103 VAL A C 1
ATOM 803 O O . VAL A 1 103 ? -1.445 -0.658 -9.491 1.00 97.62 103 VAL A O 1
ATOM 806 N N . LYS A 1 104 ? -1.610 1.559 -9.833 1.00 97.62 104 LYS A N 1
ATOM 807 C CA . LYS A 1 104 ? -3.073 1.587 -9.990 1.00 97.62 104 LYS A CA 1
ATOM 808 C C . LYS A 1 104 ? -3.544 0.753 -11.189 1.00 97.62 104 LYS A C 1
ATOM 810 O O . LYS A 1 104 ? -4.587 0.111 -11.117 1.00 97.62 104 LYS A O 1
ATOM 815 N N . ALA A 1 105 ? -2.783 0.750 -12.283 1.00 96.75 105 ALA A N 1
ATOM 816 C CA . ALA A 1 105 ? -3.099 -0.028 -13.477 1.00 96.75 105 ALA A CA 1
ATOM 817 C C . ALA A 1 105 ? -2.863 -1.533 -13.283 1.00 96.75 105 ALA A C 1
ATOM 819 O O . ALA A 1 105 ? -3.690 -2.326 -13.718 1.00 96.75 105 ALA A O 1
ATOM 820 N N . VAL A 1 106 ? -1.767 -1.927 -12.625 1.00 97.31 106 VAL A N 1
ATOM 821 C CA . VAL A 1 106 ? -1.473 -3.335 -12.315 1.00 97.31 106 VAL A CA 1
ATOM 822 C C . VAL A 1 106 ? -2.487 -3.901 -11.322 1.00 97.31 106 VAL A C 1
ATOM 824 O O . VAL A 1 106 ? -2.982 -5.002 -11.536 1.00 97.31 106 VAL A O 1
ATOM 827 N N . HIS A 1 107 ? -2.846 -3.142 -10.280 1.00 97.81 107 HIS A N 1
ATOM 828 C CA . HIS A 1 107 ? -3.905 -3.530 -9.341 1.00 97.81 107 HIS A CA 1
ATOM 829 C C . HIS A 1 107 ? -5.220 -3.841 -10.065 1.00 97.81 107 HIS A C 1
ATOM 831 O O . HIS A 1 107 ? -5.807 -4.900 -9.850 1.00 97.81 107 HIS A O 1
ATOM 837 N N . GLU A 1 108 ? -5.654 -2.941 -10.952 1.00 96.00 108 GLU A N 1
ATOM 838 C CA . GLU A 1 108 ? -6.865 -3.121 -11.753 1.00 96.00 108 GLU A CA 1
ATOM 839 C C . GLU A 1 108 ? -6.802 -4.370 -12.630 1.00 96.00 108 GLU A C 1
ATOM 841 O O . GLU A 1 108 ? -7.751 -5.152 -12.655 1.00 96.00 108 GLU A O 1
ATOM 846 N N . ASP A 1 109 ? -5.695 -4.535 -13.352 1.00 95.50 109 ASP A N 1
ATOM 847 C CA . ASP A 1 109 ? -5.509 -5.616 -14.316 1.00 95.50 109 ASP A CA 1
ATOM 848 C C . ASP A 1 109 ? -5.510 -6.986 -13.622 1.00 95.50 109 ASP A C 1
ATOM 850 O O . ASP A 1 109 ? -6.257 -7.880 -14.015 1.00 95.50 109 ASP A O 1
ATOM 854 N N . VAL A 1 110 ? -4.778 -7.120 -12.509 1.00 96.12 110 VAL A N 1
ATOM 855 C CA . VAL A 1 110 ? -4.741 -8.354 -11.709 1.00 96.12 110 VAL A CA 1
ATOM 856 C C . VAL A 1 110 ? -6.089 -8.655 -11.063 1.00 96.12 110 VAL A C 1
ATOM 858 O O . VAL A 1 110 ? -6.530 -9.807 -11.090 1.00 96.12 110 VAL A O 1
ATOM 861 N N . ARG A 1 111 ? -6.776 -7.652 -10.500 1.00 94.62 111 ARG A N 1
ATOM 862 C CA . ARG A 1 111 ? -8.113 -7.857 -9.921 1.00 94.62 111 ARG A CA 1
ATOM 863 C C . ARG A 1 111 ? -9.096 -8.347 -10.987 1.00 94.62 111 ARG A C 1
ATOM 865 O O . ARG A 1 111 ? -9.854 -9.280 -10.739 1.00 94.62 111 ARG A O 1
ATOM 872 N N . ALA A 1 112 ? -9.069 -7.739 -12.174 1.00 92.31 112 ALA A N 1
ATOM 873 C CA . ALA A 1 112 ? -9.939 -8.123 -13.280 1.00 92.31 112 ALA A CA 1
ATOM 874 C C . ALA A 1 112 ? -9.618 -9.524 -13.836 1.00 92.31 112 ALA A C 1
ATOM 876 O O . ALA A 1 112 ? -10.539 -10.237 -14.228 1.00 92.31 112 ALA A O 1
ATOM 877 N N . ALA A 1 113 ? -8.342 -9.922 -13.865 1.00 89.00 113 ALA A N 1
ATOM 878 C CA . ALA A 1 113 ? -7.904 -11.197 -14.434 1.00 89.00 113 ALA A CA 1
ATOM 879 C C . ALA A 1 113 ? -8.044 -12.395 -13.478 1.00 89.00 113 ALA A C 1
ATOM 881 O O . ALA A 1 113 ? -8.426 -13.479 -13.912 1.00 89.00 113 ALA A O 1
ATOM 882 N N . SER A 1 114 ? -7.732 -12.218 -12.190 1.00 81.81 114 SER A N 1
ATOM 883 C CA . SER A 1 114 ? -7.677 -13.321 -11.213 1.00 81.81 114 SER A CA 1
ATOM 884 C C . SER A 1 114 ? -9.042 -13.723 -10.646 1.00 81.81 114 SER A C 1
ATOM 886 O O . SER A 1 114 ? -9.191 -14.822 -10.117 1.00 81.81 114 SER A O 1
ATOM 888 N N . GLY A 1 115 ? -10.037 -12.830 -10.695 1.00 78.69 115 GLY A N 1
ATOM 889 C CA . GLY A 1 115 ? -11.326 -13.024 -10.019 1.00 78.69 115 GLY A CA 1
ATOM 890 C C . GLY A 1 115 ? -11.244 -12.999 -8.484 1.00 78.69 115 GLY A C 1
ATOM 891 O O . GLY A 1 115 ? -12.272 -13.135 -7.822 1.00 78.69 115 GLY A O 1
ATOM 892 N N . VAL A 1 116 ? -10.051 -12.800 -7.908 1.00 82.25 116 VAL A N 1
ATOM 893 C CA . VAL A 1 116 ? -9.846 -12.648 -6.465 1.00 82.25 116 VAL A CA 1
ATOM 894 C C . VAL A 1 116 ? -10.083 -11.194 -6.062 1.00 82.25 116 VAL A C 1
ATOM 896 O O . VAL A 1 116 ? -9.668 -10.257 -6.747 1.00 82.25 116 VAL A O 1
ATOM 899 N N . SER A 1 117 ? -10.728 -10.996 -4.912 1.00 88.44 117 SER A N 1
ATOM 900 C CA . SER A 1 117 ? -10.897 -9.674 -4.308 1.00 88.44 117 SER A CA 1
ATOM 901 C C . SER A 1 117 ? -9.545 -9.130 -3.830 1.00 88.44 117 SER A C 1
ATOM 903 O O . SER A 1 117 ? -9.067 -9.459 -2.742 1.00 88.44 117 SER A O 1
ATOM 905 N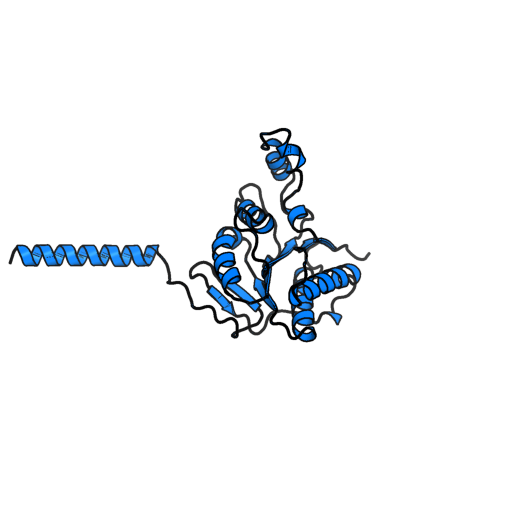 N . LEU A 1 118 ? -8.915 -8.313 -4.675 1.00 97.06 118 LEU A N 1
ATOM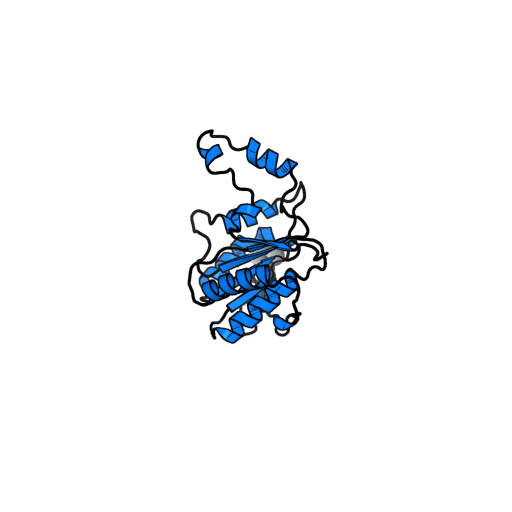 906 C CA . LEU A 1 118 ? -7.699 -7.568 -4.369 1.00 97.06 118 LEU A CA 1
ATOM 907 C C . LEU A 1 118 ? -8.056 -6.101 -4.121 1.00 97.06 118 LEU A C 1
ATOM 909 O O . LEU A 1 118 ? -8.543 -5.409 -5.020 1.00 97.06 118 LEU A O 1
ATOM 913 N N . LYS A 1 119 ? -7.784 -5.611 -2.913 1.00 98.00 119 LYS A N 1
ATOM 914 C CA . LYS A 1 119 ? -8.055 -4.230 -2.501 1.00 98.00 119 LYS A CA 1
ATOM 915 C C . LYS A 1 119 ? -6.795 -3.372 -2.570 1.00 98.00 119 LYS A C 1
ATOM 917 O O . LYS A 1 119 ? -5.694 -3.865 -2.342 1.00 98.00 119 LYS A O 1
ATOM 922 N N . LEU A 1 120 ? -6.967 -2.087 -2.860 1.00 98.56 120 LEU A N 1
ATOM 923 C CA . LEU A 1 120 ? -5.903 -1.082 -2.826 1.00 98.56 120 LEU A CA 1
ATOM 924 C C . LEU A 1 120 ? -6.269 -0.003 -1.807 1.00 98.56 120 LEU A C 1
ATOM 926 O O . LEU A 1 120 ? -7.278 0.675 -1.975 1.00 98.56 120 LEU A O 1
ATOM 930 N N . VAL A 1 121 ? -5.466 0.162 -0.764 1.00 98.69 121 VAL A N 1
ATOM 931 C CA . VAL A 1 121 ? -5.678 1.174 0.276 1.00 98.69 121 VAL A CA 1
ATOM 932 C C . VAL A 1 121 ? -4.565 2.204 0.180 1.00 98.69 121 VAL A C 1
ATOM 934 O O . VAL A 1 121 ? -3.408 1.881 0.426 1.00 98.69 121 VAL A O 1
ATOM 937 N N . GLU A 1 122 ? -4.903 3.433 -0.190 1.00 98.56 122 GLU A N 1
ATOM 938 C CA . GLU A 1 122 ? -3.964 4.551 -0.201 1.00 98.56 122 GLU A CA 1
ATOM 939 C C . GLU A 1 122 ? -3.783 5.096 1.221 1.00 98.56 122 GLU A C 1
ATOM 941 O O . GLU A 1 122 ? -4.761 5.354 1.925 1.00 98.56 122 GLU A O 1
ATOM 946 N N . VAL A 1 123 ? -2.529 5.261 1.637 1.00 98.19 123 VAL A N 1
ATOM 947 C CA . VAL A 1 123 ? -2.146 5.880 2.908 1.00 98.19 123 VAL A CA 1
ATOM 948 C C . VAL A 1 123 ? -1.333 7.124 2.593 1.00 98.19 123 VAL A C 1
ATOM 950 O O . VAL A 1 123 ? -0.303 7.054 1.914 1.00 98.19 123 VAL A O 1
ATOM 953 N N . HIS A 1 124 ? -1.798 8.269 3.083 1.00 95.88 124 HIS A N 1
ATOM 954 C CA . HIS A 1 124 ? -1.065 9.516 2.940 1.00 95.88 124 HIS A CA 1
ATOM 955 C C . HIS A 1 124 ? 0.180 9.527 3.828 1.00 95.88 124 HIS A C 1
ATOM 957 O O . HIS A 1 124 ? 0.261 8.849 4.854 1.00 95.88 124 HIS A O 1
ATOM 963 N N . ARG A 1 125 ? 1.186 10.297 3.410 1.00 92.19 125 ARG A N 1
ATOM 964 C CA . ARG A 1 125 ? 2.507 10.328 4.050 1.00 92.19 125 ARG A CA 1
ATOM 965 C C . ARG A 1 125 ? 2.413 10.732 5.521 1.00 92.19 125 ARG A C 1
ATOM 967 O O . ARG A 1 125 ? 3.072 10.139 6.369 1.00 92.19 125 ARG A O 1
ATOM 974 N N . GLU A 1 126 ? 1.579 11.723 5.806 1.00 92.44 126 GLU A N 1
ATOM 975 C CA . GLU A 1 126 ? 1.275 12.235 7.138 1.00 92.44 126 GLU A CA 1
ATOM 976 C C . GLU A 1 126 ? 0.665 11.172 8.059 1.00 92.44 126 GLU A C 1
ATOM 978 O O . GLU A 1 126 ? 0.922 11.199 9.259 1.00 92.44 126 GLU A O 1
ATOM 983 N N . ASP A 1 127 ? -0.039 10.184 7.508 1.00 95.50 127 ASP A N 1
ATOM 984 C CA . ASP A 1 127 ? -0.769 9.170 8.269 1.00 95.50 127 ASP A CA 1
ATOM 985 C C . ASP A 1 127 ? 0.038 7.884 8.491 1.00 95.50 127 ASP A C 1
ATOM 987 O O . ASP A 1 127 ? -0.428 6.973 9.172 1.00 95.50 127 ASP A O 1
ATOM 991 N N . ILE A 1 128 ? 1.275 7.793 7.990 1.00 94.25 128 ILE A N 1
ATOM 992 C CA . ILE A 1 128 ? 2.127 6.595 8.124 1.00 94.25 128 ILE A CA 1
ATOM 993 C C . ILE A 1 128 ? 2.353 6.194 9.587 1.00 94.25 128 ILE A C 1
ATOM 995 O O . ILE A 1 128 ? 2.461 5.009 9.910 1.00 94.25 128 ILE A O 1
ATOM 999 N N . HIS A 1 129 ? 2.386 7.162 10.501 1.00 92.94 129 HIS A N 1
ATOM 1000 C CA . HIS A 1 129 ? 2.514 6.887 11.930 1.00 92.94 129 HIS A CA 1
ATOM 1001 C C . HIS A 1 129 ? 1.331 6.070 12.496 1.00 92.94 129 HIS A C 1
ATOM 1003 O O . HIS A 1 129 ? 1.485 5.420 13.527 1.00 92.94 129 HIS A O 1
ATOM 1009 N N . THR A 1 130 ? 0.188 6.048 11.798 1.00 94.75 130 THR A N 1
ATOM 1010 C CA . THR A 1 130 ? -1.039 5.318 12.162 1.00 94.75 130 THR A CA 1
ATOM 1011 C C . THR A 1 130 ? -1.153 3.929 11.524 1.00 94.75 130 THR A C 1
ATOM 1013 O O . THR A 1 130 ? -2.146 3.235 11.743 1.00 94.75 130 THR A O 1
ATOM 1016 N N . LEU A 1 131 ? -0.135 3.484 10.773 1.00 94.44 131 LEU A N 1
ATOM 1017 C CA . LEU A 1 131 ? -0.115 2.158 10.146 1.00 94.44 131 LEU A CA 1
ATOM 1018 C C . LEU A 1 131 ? -0.454 0.995 11.095 1.00 94.44 131 LEU A C 1
ATOM 1020 O O . LEU A 1 131 ? -1.172 0.109 10.638 1.00 94.44 131 LEU A O 1
ATOM 1024 N N . PRO A 1 132 ? -0.018 0.962 12.373 1.00 92.06 132 PRO A N 1
ATOM 1025 C CA . PRO A 1 132 ? -0.404 -0.121 13.281 1.00 92.06 132 PRO A CA 1
ATOM 1026 C C . PRO A 1 132 ? -1.926 -0.301 13.391 1.00 92.06 132 PRO A C 1
ATOM 1028 O O . PRO A 1 132 ? -2.424 -1.405 13.196 1.00 92.06 132 PRO A O 1
ATOM 1031 N N . ALA A 1 133 ? -2.672 0.795 13.571 1.00 93.06 133 ALA A N 1
ATOM 1032 C CA . ALA A 1 133 ? -4.131 0.755 13.666 1.00 93.06 133 ALA A CA 1
ATOM 1033 C C . ALA A 1 133 ? -4.789 0.295 12.355 1.00 93.06 133 ALA A C 1
ATOM 1035 O O . ALA A 1 133 ? -5.760 -0.460 12.372 1.00 93.06 133 ALA A O 1
ATOM 1036 N N . LEU A 1 134 ? -4.245 0.713 11.206 1.00 95.75 134 LEU A N 1
ATOM 1037 C CA . LEU A 1 134 ? -4.706 0.219 9.909 1.00 95.75 134 LEU A CA 1
ATOM 1038 C C . LEU A 1 134 ? -4.468 -1.292 9.788 1.00 95.75 134 LEU A C 1
ATOM 1040 O O . LEU A 1 134 ? -5.378 -2.026 9.412 1.00 95.75 134 LEU A O 1
ATOM 1044 N N . LEU A 1 135 ? -3.265 -1.770 10.114 1.00 94.31 135 LEU A N 1
ATOM 1045 C CA . LEU A 1 135 ? -2.898 -3.180 9.985 1.00 94.31 135 LEU A CA 1
ATOM 1046 C C . LEU A 1 135 ? -3.785 -4.103 10.826 1.00 94.31 135 LEU A C 1
ATOM 1048 O O . LEU A 1 135 ? -4.132 -5.177 10.335 1.00 94.31 135 LEU A O 1
ATOM 1052 N N . ASP A 1 136 ? -4.216 -3.677 12.014 1.00 92.38 136 ASP A N 1
ATOM 1053 C CA . ASP A 1 136 ? -5.167 -4.432 12.841 1.00 92.38 136 ASP A CA 1
ATOM 1054 C C . ASP A 1 136 ? -6.505 -4.660 12.119 1.00 92.38 136 ASP A C 1
ATOM 1056 O O . ASP A 1 136 ? -7.047 -5.770 12.114 1.00 92.38 136 ASP A O 1
ATOM 1060 N N . ILE A 1 137 ? -7.007 -3.637 11.421 1.00 94.62 137 ILE A N 1
ATOM 1061 C CA . ILE A 1 137 ? -8.228 -3.725 10.605 1.00 94.62 137 ILE A CA 1
ATOM 1062 C C . ILE A 1 137 ? -8.000 -4.641 9.401 1.00 94.62 137 ILE A C 1
ATOM 1064 O O . ILE A 1 137 ? -8.842 -5.487 9.085 1.00 94.62 137 ILE A O 1
ATOM 1068 N N . LEU A 1 138 ? -6.860 -4.489 8.719 1.00 95.12 138 LEU A N 1
ATOM 1069 C CA . LEU A 1 138 ? -6.548 -5.278 7.528 1.00 95.12 138 LEU A CA 1
ATOM 1070 C C . LEU A 1 138 ? -6.397 -6.763 7.863 1.00 95.12 138 LEU A C 1
ATOM 1072 O O . LEU A 1 138 ? -6.940 -7.601 7.140 1.00 95.12 138 LEU A O 1
ATOM 1076 N N . LYS A 1 139 ? -5.734 -7.094 8.976 1.00 92.62 139 LYS A N 1
ATOM 1077 C CA . LYS A 1 139 ? -5.527 -8.464 9.468 1.00 92.62 139 LYS A CA 1
ATOM 1078 C C . LYS A 1 139 ? -6.849 -9.208 9.680 1.00 92.62 139 LYS A C 1
ATOM 1080 O O . LYS A 1 139 ? -6.945 -10.385 9.347 1.00 92.62 139 LYS A O 1
ATOM 1085 N N . ALA A 1 140 ? -7.883 -8.522 10.169 1.00 91.69 140 ALA A N 1
ATOM 1086 C CA . ALA A 1 140 ? -9.202 -9.105 10.426 1.00 91.69 140 ALA A CA 1
ATOM 1087 C C . ALA A 1 140 ? -10.142 -9.134 9.200 1.00 91.69 140 ALA A C 1
ATOM 1089 O O . ALA A 1 140 ? -11.213 -9.734 9.262 1.00 91.69 140 ALA A O 1
ATOM 1090 N N . SER A 1 141 ? -9.774 -8.493 8.084 1.00 92.81 141 SER A N 1
ATOM 1091 C CA . SER A 1 141 ? -10.686 -8.273 6.947 1.00 92.81 141 SER A CA 1
ATOM 1092 C C . SER A 1 141 ? -10.985 -9.514 6.095 1.00 92.81 141 SER A C 1
ATOM 1094 O O . SER A 1 141 ? -11.979 -9.539 5.367 1.00 92.81 141 SER A O 1
ATOM 1096 N N . GLY A 1 142 ? -10.091 -10.510 6.103 1.00 91.19 142 GLY A N 1
ATOM 1097 C CA . GLY A 1 142 ? -10.113 -11.629 5.152 1.00 91.19 142 GLY A CA 1
ATOM 1098 C C . GLY A 1 142 ? -9.871 -11.228 3.686 1.00 91.19 142 GLY A C 1
ATOM 1099 O O . GLY A 1 142 ? -9.941 -12.080 2.804 1.00 91.19 142 GLY A O 1
ATOM 1100 N N . GLN A 1 143 ? -9.588 -9.950 3.406 1.00 94.75 143 GLN A N 1
ATOM 1101 C CA . GLN A 1 143 ? -9.284 -9.434 2.070 1.00 94.75 143 GLN A CA 1
ATOM 1102 C C . GLN A 1 143 ? -7.778 -9.446 1.820 1.00 94.75 143 GLN A C 1
ATOM 1104 O O . GLN A 1 143 ? -6.994 -9.278 2.753 1.00 94.75 143 GLN A O 1
ATOM 1109 N N . ARG A 1 144 ? -7.363 -9.568 0.556 1.00 96.31 144 ARG A N 1
ATOM 1110 C CA . ARG A 1 144 ? -5.977 -9.291 0.154 1.00 96.31 144 ARG A CA 1
ATOM 1111 C C . ARG A 1 144 ? -5.836 -7.816 -0.162 1.00 96.31 144 ARG A C 1
ATOM 1113 O O . ARG A 1 144 ? -6.580 -7.296 -0.991 1.00 96.31 144 ARG A O 1
ATOM 1120 N N . VAL A 1 145 ? -4.895 -7.145 0.489 1.00 98.06 145 VAL A N 1
ATOM 1121 C CA . VAL A 1 145 ? -4.805 -5.686 0.467 1.00 98.06 145 VAL A CA 1
ATOM 1122 C C . VAL A 1 145 ? -3.404 -5.236 0.087 1.00 98.06 145 VAL A C 1
ATOM 1124 O O . VAL A 1 145 ? -2.426 -5.620 0.718 1.00 98.06 145 VAL A O 1
ATOM 1127 N N . ILE A 1 146 ? -3.308 -4.381 -0.925 1.00 98.44 146 ILE A N 1
ATOM 1128 C CA . ILE A 1 146 ? -2.109 -3.589 -1.188 1.00 98.44 146 ILE A CA 1
ATOM 1129 C C . ILE A 1 146 ? -2.265 -2.265 -0.445 1.00 98.44 146 ILE A C 1
ATOM 1131 O O . ILE A 1 146 ? -3.168 -1.488 -0.754 1.00 98.44 146 ILE A O 1
ATOM 1135 N N . VAL A 1 147 ? -1.388 -2.003 0.519 1.00 98.44 147 VAL A N 1
ATOM 1136 C CA . VAL A 1 147 ? -1.249 -0.693 1.160 1.00 98.44 147 VAL A CA 1
ATOM 1137 C C . VAL A 1 147 ? -0.290 0.136 0.320 1.00 98.44 147 VAL A C 1
ATOM 1139 O O . VAL A 1 147 ? 0.861 -0.251 0.122 1.00 98.44 147 VAL A O 1
ATOM 1142 N N . PHE A 1 148 ? -0.775 1.254 -0.206 1.00 98.56 148 PHE A N 1
ATOM 1143 C CA . PHE A 1 148 ? -0.072 2.080 -1.171 1.00 98.56 148 PHE A CA 1
ATOM 1144 C C . PHE A 1 148 ? 0.242 3.471 -0.617 1.00 98.56 148 PHE A C 1
ATOM 1146 O O . PHE A 1 148 ? -0.669 4.225 -0.292 1.00 98.56 148 PHE A O 1
ATOM 1153 N N . CYS A 1 149 ? 1.524 3.832 -0.578 1.00 97.50 149 CYS A N 1
ATOM 1154 C CA . CYS A 1 149 ? 1.981 5.175 -0.215 1.00 97.50 149 CYS A CA 1
ATOM 1155 C C . CYS A 1 149 ? 2.566 5.880 -1.448 1.00 97.50 149 CYS A C 1
ATOM 1157 O O . CYS A 1 149 ? 3.635 5.504 -1.940 1.00 97.50 149 CYS A O 1
ATOM 1159 N N . ASP A 1 150 ? 1.885 6.903 -1.962 1.00 95.31 150 ASP A N 1
ATOM 1160 C CA . ASP A 1 150 ? 2.375 7.654 -3.122 1.00 95.31 150 ASP A CA 1
ATOM 1161 C C . ASP A 1 150 ? 3.361 8.765 -2.722 1.00 95.31 150 ASP A C 1
ATOM 1163 O O . ASP A 1 150 ? 3.233 9.372 -1.663 1.00 95.31 150 ASP A O 1
ATOM 1167 N N . ASP A 1 151 ? 4.344 9.025 -3.586 1.00 92.25 151 ASP A N 1
ATOM 1168 C CA . ASP A 1 151 ? 5.404 10.033 -3.424 1.00 92.25 151 ASP A CA 1
ATOM 1169 C C . ASP A 1 151 ? 6.061 10.067 -2.031 1.00 92.25 151 ASP A C 1
ATOM 1171 O O . ASP A 1 151 ? 6.245 11.106 -1.392 1.00 92.25 151 ASP A O 1
ATOM 1175 N N . LEU A 1 152 ? 6.439 8.887 -1.555 1.00 93.06 152 LEU A N 1
ATOM 1176 C CA . LEU A 1 152 ? 7.063 8.690 -0.267 1.00 93.06 152 LEU A CA 1
ATOM 1177 C C . LEU A 1 152 ? 8.510 9.195 -0.265 1.00 93.06 152 LEU A C 1
ATOM 1179 O O . LEU A 1 152 ? 9.380 8.713 -0.996 1.00 93.06 152 LEU A O 1
ATOM 1183 N N . SER A 1 153 ? 8.794 10.142 0.618 1.00 86.50 153 SER A N 1
ATOM 1184 C CA . SER A 1 153 ? 10.147 10.497 1.037 1.00 86.50 153 SER A CA 1
ATOM 1185 C C . SER A 1 153 ? 10.104 11.106 2.434 1.00 86.50 153 SER A C 1
ATOM 1187 O O . SER A 1 153 ? 9.081 11.664 2.844 1.00 86.50 153 SER A O 1
ATOM 1189 N N . PHE A 1 154 ? 11.202 10.966 3.167 1.00 88.69 154 PHE A N 1
ATOM 1190 C CA . PHE A 1 154 ? 11.324 11.478 4.524 1.00 88.69 154 PHE A CA 1
ATOM 1191 C C . PHE A 1 154 ? 12.426 12.533 4.591 1.00 88.69 154 PHE A C 1
ATOM 1193 O O . PHE A 1 154 ? 13.428 12.457 3.869 1.00 88.69 154 PHE A O 1
ATOM 1200 N N . ASP A 1 1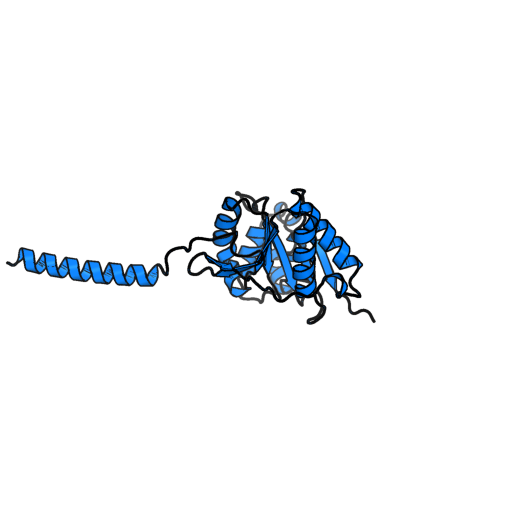55 ? 12.224 13.506 5.472 1.00 84.50 155 ASP A N 1
ATOM 1201 C CA . ASP A 1 155 ? 13.206 14.529 5.819 1.00 84.50 155 ASP A CA 1
ATOM 1202 C C . ASP A 1 155 ? 13.703 14.309 7.259 1.00 84.50 155 ASP A C 1
ATOM 1204 O O . ASP A 1 155 ? 13.271 13.375 7.934 1.00 84.50 155 ASP A O 1
ATOM 1208 N N . HIS A 1 156 ? 14.646 15.137 7.720 1.00 71.19 156 HIS A N 1
ATOM 1209 C CA . HIS A 1 156 ? 15.431 14.869 8.934 1.00 71.19 156 HIS A CA 1
ATOM 1210 C C . HIS A 1 156 ? 14.603 14.682 10.212 1.00 71.19 156 HIS A C 1
ATOM 1212 O O . HIS A 1 156 ? 14.907 13.802 11.015 1.00 71.19 156 HIS A O 1
ATOM 1218 N N . ASP A 1 157 ? 13.543 15.473 10.361 1.00 73.25 157 ASP A N 1
ATOM 1219 C CA . ASP A 1 157 ? 12.703 15.492 11.562 1.00 73.25 157 ASP A CA 1
ATOM 1220 C C . ASP A 1 157 ? 11.514 14.527 11.473 1.00 73.25 157 ASP A C 1
ATOM 1222 O O . ASP A 1 157 ? 10.678 14.460 12.378 1.00 73.25 157 ASP A O 1
ATOM 1226 N N . ASP A 1 158 ? 11.411 13.777 10.376 1.00 79.81 158 ASP A N 1
ATOM 1227 C CA . ASP A 1 158 ? 10.307 12.858 10.187 1.00 79.81 158 ASP A CA 1
ATOM 1228 C C . ASP A 1 158 ? 10.535 11.589 11.009 1.00 79.81 158 ASP A C 1
ATOM 1230 O O . ASP A 1 158 ? 11.539 10.898 10.856 1.00 79.81 158 ASP A O 1
ATOM 1234 N N . THR A 1 159 ? 9.600 11.268 11.897 1.00 81.56 159 THR A N 1
ATOM 1235 C CA . THR A 1 159 ? 9.644 10.044 12.709 1.00 81.56 159 THR A CA 1
ATOM 1236 C C . THR A 1 159 ? 8.774 8.933 12.131 1.00 81.56 159 THR A C 1
ATOM 1238 O O . THR A 1 159 ? 8.921 7.776 12.533 1.00 81.56 159 THR A O 1
ATOM 1241 N N . ALA A 1 160 ? 7.927 9.237 11.141 1.00 84.75 160 ALA A N 1
ATOM 1242 C CA . ALA A 1 160 ? 6.997 8.285 10.547 1.00 84.75 160 ALA A CA 1
ATOM 1243 C C . ALA A 1 160 ? 7.716 7.148 9.802 1.00 84.75 160 ALA A C 1
ATOM 1245 O O . ALA A 1 160 ? 7.180 6.042 9.700 1.00 84.75 160 ALA A O 1
ATOM 1246 N N . TYR A 1 161 ? 8.964 7.355 9.357 1.00 86.31 161 TYR A N 1
ATOM 1247 C CA . TYR A 1 161 ? 9.760 6.284 8.747 1.00 86.31 161 TYR A CA 1
ATOM 1248 C C . TYR A 1 161 ? 9.962 5.092 9.691 1.00 86.31 161 TYR A C 1
ATOM 1250 O O . TYR A 1 161 ? 10.073 3.967 9.211 1.00 86.31 161 TYR A O 1
ATOM 1258 N N . LYS A 1 162 ? 9.981 5.307 11.018 1.00 87.00 162 LYS A N 1
ATOM 1259 C CA . LYS A 1 162 ? 10.119 4.223 12.003 1.00 87.00 162 LYS A CA 1
ATOM 1260 C C . LYS A 1 162 ? 8.885 3.330 12.023 1.00 87.00 162 LYS A C 1
ATOM 1262 O O . LYS A 1 162 ? 9.028 2.112 12.059 1.00 87.00 162 LYS A O 1
ATOM 1267 N N . SER A 1 163 ? 7.692 3.919 11.938 1.00 89.00 163 SER A N 1
ATOM 1268 C CA . SER A 1 163 ? 6.437 3.165 11.838 1.00 89.00 163 SER A CA 1
ATOM 1269 C C . SER A 1 163 ? 6.387 2.344 10.553 1.00 89.00 163 SER A C 1
ATOM 1271 O O . SER A 1 163 ? 6.027 1.171 10.590 1.00 89.00 163 SER A O 1
ATOM 1273 N N . LEU A 1 164 ? 6.824 2.921 9.427 1.00 91.19 164 LEU A N 1
ATOM 1274 C CA . LEU A 1 164 ? 6.930 2.176 8.173 1.00 91.19 164 LEU A CA 1
ATOM 1275 C C . LEU A 1 164 ? 7.972 1.051 8.253 1.00 91.19 164 LEU A C 1
ATOM 1277 O O . LEU A 1 164 ? 7.690 -0.061 7.819 1.00 91.19 164 LEU A O 1
ATOM 1281 N N . LYS A 1 165 ? 9.153 1.318 8.826 1.00 88.62 165 LYS A N 1
ATOM 1282 C CA . LYS A 1 165 ? 10.204 0.310 9.035 1.00 88.62 165 LYS A CA 1
ATOM 1283 C C . LYS A 1 165 ? 9.669 -0.865 9.847 1.00 88.62 165 LYS A C 1
ATOM 1285 O O . LYS A 1 165 ? 9.771 -1.998 9.405 1.00 88.62 165 LYS A O 1
ATOM 1290 N N . ALA A 1 166 ? 9.021 -0.590 10.977 1.00 87.62 166 ALA A N 1
ATOM 1291 C CA . ALA A 1 166 ? 8.424 -1.618 11.825 1.00 87.62 166 ALA A CA 1
ATOM 1292 C C . ALA A 1 166 ? 7.337 -2.431 11.095 1.00 87.62 166 ALA A C 1
ATOM 1294 O O . ALA A 1 166 ? 7.264 -3.649 11.260 1.00 87.62 166 ALA A O 1
ATOM 1295 N N . ALA A 1 167 ? 6.519 -1.777 10.263 1.00 89.94 167 ALA A N 1
ATOM 1296 C CA . ALA A 1 167 ? 5.488 -2.438 9.465 1.00 89.94 167 ALA A CA 1
ATOM 1297 C C . ALA A 1 167 ? 6.063 -3.337 8.350 1.00 89.94 167 ALA A C 1
ATOM 1299 O O . ALA A 1 167 ? 5.480 -4.377 8.039 1.00 89.94 167 ALA A O 1
ATOM 1300 N N . LEU A 1 168 ? 7.196 -2.950 7.753 1.00 89.56 168 LEU A N 1
ATOM 1301 C CA . LEU A 1 168 ? 7.897 -3.736 6.732 1.00 89.56 168 LEU A CA 1
ATOM 1302 C C . LEU A 1 168 ? 8.688 -4.899 7.338 1.00 89.56 168 LEU A C 1
ATOM 1304 O O . LEU A 1 168 ? 8.642 -6.000 6.791 1.00 89.56 168 LEU A O 1
ATOM 1308 N N . ASP A 1 169 ? 9.375 -4.654 8.456 1.00 83.19 169 ASP A N 1
ATOM 1309 C CA . ASP A 1 169 ? 10.187 -5.651 9.161 1.00 83.19 169 ASP A CA 1
ATOM 1310 C C . ASP A 1 169 ? 9.302 -6.740 9.772 1.00 83.19 169 ASP A C 1
ATOM 1312 O O . ASP A 1 169 ? 9.739 -7.881 9.886 1.00 83.19 169 ASP A O 1
ATOM 1316 N N . GLY A 1 170 ? 8.048 -6.399 10.097 1.00 70.19 170 GLY A N 1
ATOM 1317 C CA . GLY A 1 170 ? 7.097 -7.307 10.719 1.00 70.19 170 GLY A CA 1
ATOM 1318 C C . GLY A 1 170 ? 7.607 -7.704 12.097 1.00 70.19 170 GLY A C 1
ATOM 1319 O O . GLY A 1 170 ? 8.258 -8.733 12.223 1.00 70.19 170 GLY A O 1
ATOM 1320 N N . GLY A 1 171 ? 7.328 -6.867 13.108 1.00 64.19 171 GLY A N 1
ATOM 1321 C CA . GLY A 1 171 ? 7.742 -7.077 14.505 1.00 64.19 171 GLY A CA 1
ATOM 1322 C C . GLY A 1 171 ? 7.262 -8.407 15.114 1.00 64.19 171 GLY A C 1
ATOM 1323 O O . GLY A 1 171 ? 6.954 -9.357 14.413 1.00 64.19 171 GLY A O 1
ATOM 1324 N N . ILE A 1 172 ? 7.147 -8.510 16.439 1.00 59.25 172 ILE A N 1
ATOM 1325 C CA . ILE A 1 172 ? 6.833 -9.799 17.104 1.00 59.25 172 ILE A CA 1
ATOM 1326 C C . ILE A 1 172 ? 5.558 -10.473 16.555 1.00 59.25 172 ILE A C 1
ATOM 1328 O O . ILE A 1 172 ? 5.494 -11.695 16.460 1.00 59.25 172 ILE A O 1
ATOM 1332 N N . GLU A 1 173 ? 4.557 -9.687 16.159 1.00 55.09 173 GLU A N 1
ATOM 1333 C CA . GLU A 1 173 ? 3.306 -10.205 15.595 1.00 55.09 173 GLU A CA 1
ATOM 1334 C C . GLU A 1 173 ? 3.365 -10.526 14.092 1.00 55.09 173 GLU A C 1
ATOM 1336 O O . GLU A 1 173 ? 2.424 -11.116 13.559 1.00 55.09 173 GLU A O 1
ATOM 1341 N N . GLY A 1 174 ? 4.458 -10.156 13.417 1.00 63.44 174 GLY A N 1
ATOM 1342 C CA . GLY A 1 174 ? 4.624 -10.247 11.970 1.00 63.44 174 GLY A CA 1
ATOM 1343 C C . GLY A 1 174 ? 3.746 -9.262 11.188 1.00 63.44 174 GLY A C 1
ATOM 1344 O O . GLY A 1 174 ? 2.761 -8.713 11.684 1.00 63.44 174 GLY A O 1
ATOM 1345 N N . ARG A 1 175 ? 4.101 -9.027 9.920 1.00 80.06 175 ARG A N 1
ATOM 1346 C CA . ARG A 1 175 ? 3.203 -8.368 8.958 1.00 80.06 175 ARG A CA 1
ATOM 1347 C C . ARG A 1 175 ? 2.070 -9.344 8.602 1.00 80.06 175 ARG A C 1
ATOM 1349 O O . ARG A 1 175 ? 2.379 -10.502 8.332 1.00 80.06 175 ARG A O 1
ATOM 1356 N N . PRO A 1 176 ? 0.796 -8.910 8.526 1.00 89.19 176 PRO A N 1
ATOM 1357 C CA . PRO A 1 176 ? -0.286 -9.790 8.093 1.00 89.19 176 PRO A CA 1
ATOM 1358 C C . PRO A 1 176 ? -0.030 -10.376 6.694 1.00 89.19 176 PRO A C 1
ATOM 1360 O O . PRO A 1 176 ? 0.281 -9.637 5.756 1.00 89.19 176 PRO A O 1
ATOM 1363 N N . ASP A 1 177 ? -0.216 -11.690 6.530 1.00 90.44 177 ASP A N 1
ATOM 1364 C CA . ASP A 1 177 ? 0.008 -12.404 5.257 1.00 90.44 177 ASP A CA 1
ATOM 1365 C C . ASP A 1 177 ? -0.877 -11.893 4.109 1.00 90.44 177 ASP A C 1
ATOM 1367 O O . ASP A 1 177 ? -0.578 -12.074 2.927 1.00 90.44 177 ASP A O 1
ATOM 1371 N N . ASN A 1 178 ? -1.987 -11.241 4.455 1.00 94.62 178 ASN A N 1
ATOM 1372 C CA . ASN A 1 178 ? -2.954 -10.676 3.528 1.00 94.62 178 ASN A CA 1
ATOM 1373 C C . ASN A 1 178 ? -2.697 -9.197 3.187 1.00 94.62 178 ASN A C 1
ATOM 1375 O O . ASN A 1 178 ? -3.553 -8.575 2.558 1.00 94.62 178 ASN A O 1
ATOM 1379 N N . VAL A 1 179 ? -1.545 -8.629 3.566 1.00 96.12 179 VAL A N 1
ATOM 1380 C CA . VAL A 1 179 ? -1.186 -7.222 3.310 1.00 96.12 179 VAL A CA 1
ATOM 1381 C C . VAL A 1 179 ? 0.132 -7.118 2.552 1.00 96.12 179 VAL A C 1
ATOM 1383 O O . VAL A 1 179 ? 1.099 -7.726 2.974 1.00 96.12 179 VAL A O 1
ATOM 1386 N N . LEU A 1 180 ? 0.224 -6.303 1.500 1.00 96.25 180 LEU A N 1
ATOM 1387 C CA . LEU A 1 180 ? 1.468 -6.019 0.766 1.00 96.25 180 LEU A CA 1
ATOM 1388 C C . LEU A 1 180 ? 1.710 -4.506 0.674 1.00 96.25 180 LEU A C 1
ATOM 1390 O O . LEU A 1 180 ? 0.784 -3.761 0.373 1.00 96.25 180 LEU A O 1
ATOM 1394 N N . PHE A 1 181 ? 2.937 -4.037 0.902 1.00 97.62 181 PHE A N 1
ATOM 1395 C CA . PHE A 1 181 ? 3.261 -2.604 0.889 1.00 97.62 181 PHE A CA 1
ATOM 1396 C C . PHE A 1 181 ? 3.868 -2.155 -0.428 1.00 97.62 181 PHE A C 1
ATOM 1398 O O . PHE A 1 181 ? 4.947 -2.618 -0.806 1.00 97.62 181 PHE A O 1
ATOM 1405 N N . TYR A 1 182 ? 3.202 -1.232 -1.119 1.00 98.38 182 TYR A N 1
ATOM 1406 C CA . TYR A 1 182 ? 3.699 -0.582 -2.330 1.00 98.38 182 TYR A CA 1
ATOM 1407 C C . TYR A 1 182 ? 3.959 0.893 -2.029 1.00 98.38 182 TYR A C 1
ATOM 1409 O O . TYR A 1 182 ? 3.134 1.571 -1.426 1.00 98.38 182 TYR A O 1
ATOM 1417 N N . ALA A 1 183 ? 5.089 1.422 -2.477 1.00 97.69 183 ALA A N 1
ATOM 1418 C CA . ALA A 1 183 ? 5.391 2.840 -2.371 1.00 97.69 183 ALA A CA 1
ATOM 1419 C C . ALA A 1 183 ? 5.962 3.372 -3.681 1.00 97.69 183 ALA A C 1
ATOM 1421 O O . ALA A 1 183 ? 6.671 2.658 -4.397 1.00 97.69 183 ALA A O 1
ATOM 1422 N N . THR A 1 184 ? 5.692 4.640 -3.992 1.00 96.44 184 THR A N 1
ATOM 1423 C CA . THR A 1 184 ? 6.468 5.358 -5.011 1.00 96.44 184 THR A CA 1
ATOM 1424 C C . THR A 1 184 ? 7.366 6.395 -4.362 1.00 96.44 184 THR A C 1
ATOM 1426 O O . THR A 1 184 ? 7.057 6.890 -3.290 1.00 96.44 184 THR A O 1
ATOM 1429 N N . SER A 1 185 ? 8.483 6.738 -4.996 1.00 94.62 185 SER A N 1
ATOM 1430 C CA . SER A 1 185 ? 9.338 7.833 -4.546 1.00 94.62 185 SER A CA 1
ATOM 1431 C C . SER A 1 185 ? 9.963 8.578 -5.715 1.00 94.62 185 SER A C 1
ATOM 1433 O O . SER A 1 185 ? 10.303 8.003 -6.756 1.00 94.62 185 SER A O 1
ATOM 1435 N N . ASN A 1 186 ? 10.149 9.883 -5.547 1.00 92.19 186 ASN A N 1
ATOM 1436 C CA . ASN A 1 186 ? 10.982 10.674 -6.448 1.00 92.19 186 ASN A CA 1
ATOM 1437 C C . ASN A 1 186 ? 12.487 10.515 -6.164 1.00 92.19 186 ASN A C 1
ATOM 1439 O O . ASN A 1 186 ? 13.315 10.939 -6.973 1.00 92.19 186 ASN A O 1
ATOM 1443 N N . ARG A 1 187 ? 12.850 9.887 -5.038 1.00 87.31 187 ARG A N 1
ATOM 1444 C CA . ARG A 1 187 ? 14.227 9.590 -4.635 1.00 87.31 187 ARG A CA 1
ATOM 1445 C C . ARG A 1 187 ? 14.469 8.083 -4.722 1.00 87.31 187 ARG A C 1
ATOM 1447 O O . ARG A 1 187 ? 13.574 7.282 -4.490 1.00 87.31 187 ARG A O 1
ATOM 1454 N N . ARG A 1 188 ? 15.700 7.687 -5.058 1.00 86.38 188 ARG A N 1
ATOM 1455 C CA . ARG A 1 188 ? 16.099 6.270 -5.050 1.00 86.38 188 ARG A CA 1
ATOM 1456 C C . ARG A 1 188 ? 16.016 5.693 -3.629 1.00 86.38 188 ARG A C 1
ATOM 1458 O O . ARG A 1 188 ? 15.456 4.621 -3.446 1.00 86.38 188 ARG A O 1
ATOM 1465 N N . HIS A 1 189 ? 16.523 6.438 -2.648 1.00 87.50 189 HIS A N 1
ATOM 1466 C CA . HIS A 1 189 ? 16.439 6.108 -1.225 1.00 87.50 189 HIS A CA 1
ATOM 1467 C C . HIS A 1 189 ? 15.374 6.969 -0.542 1.00 87.50 189 HIS A C 1
ATOM 1469 O O . HIS A 1 189 ? 15.298 8.172 -0.800 1.00 87.50 189 HIS A O 1
ATOM 1475 N N . LEU A 1 190 ? 14.580 6.356 0.339 1.00 87.00 190 LEU A N 1
ATOM 1476 C CA . LEU A 1 190 ? 13.523 7.047 1.091 1.00 87.00 190 LEU A CA 1
ATOM 1477 C C . LEU A 1 190 ? 14.073 7.989 2.171 1.00 87.00 190 LEU A C 1
ATOM 1479 O O . LEU A 1 190 ? 13.433 8.994 2.481 1.00 87.00 190 LEU A O 1
ATOM 1483 N N . LEU A 1 191 ? 15.252 7.667 2.713 1.00 85.50 191 LEU A N 1
ATOM 1484 C CA . LEU A 1 191 ? 15.945 8.443 3.738 1.00 85.50 191 LEU A CA 1
ATOM 1485 C C . LEU A 1 191 ? 17.129 9.229 3.138 1.00 85.50 191 LEU A C 1
ATOM 1487 O O . LEU A 1 191 ? 17.826 8.718 2.255 1.00 85.50 191 LEU A O 1
ATOM 1491 N N . PRO A 1 192 ? 17.399 10.457 3.616 1.00 82.00 192 PRO A N 1
ATOM 1492 C CA . PRO A 1 192 ? 18.632 11.188 3.336 1.00 82.00 192 PRO A CA 1
ATOM 1493 C C . PRO A 1 192 ? 19.877 10.450 3.853 1.00 82.00 192 PRO A C 1
ATOM 1495 O O . PRO A 1 192 ? 19.825 9.787 4.887 1.00 82.00 192 PRO A O 1
ATOM 1498 N N . ARG A 1 193 ? 21.031 10.652 3.197 1.00 79.62 193 ARG A N 1
ATOM 1499 C CA . ARG A 1 193 ? 22.301 9.975 3.545 1.00 79.62 193 ARG A CA 1
ATOM 1500 C C . ARG A 1 193 ? 22.689 10.105 5.019 1.00 79.62 193 ARG A C 1
ATOM 1502 O O . ARG A 1 193 ? 22.969 9.099 5.648 1.00 79.62 193 ARG A O 1
ATOM 1509 N N . HIS A 1 194 ? 22.624 11.308 5.586 1.00 76.06 194 HIS A N 1
ATOM 1510 C CA . HIS A 1 194 ? 22.983 11.531 6.991 1.00 76.06 194 HIS A CA 1
ATOM 1511 C C . HIS A 1 194 ? 22.084 10.743 7.964 1.00 76.06 194 HIS A C 1
ATOM 1513 O O . HIS A 1 194 ? 22.540 10.287 9.007 1.00 76.06 194 HIS A O 1
ATOM 1519 N N . MET A 1 195 ? 20.796 10.561 7.648 1.00 76.56 195 MET A N 1
ATOM 1520 C CA . MET A 1 195 ? 19.916 9.731 8.481 1.00 76.56 195 MET A CA 1
ATOM 1521 C C . MET A 1 195 ? 20.261 8.251 8.346 1.00 76.56 195 MET A C 1
ATOM 1523 O O . MET A 1 195 ? 20.257 7.544 9.345 1.00 76.56 195 MET A O 1
ATOM 1527 N N . MET A 1 196 ? 20.607 7.804 7.136 1.00 74.50 196 MET A N 1
ATOM 1528 C CA . MET A 1 196 ? 21.079 6.437 6.908 1.00 74.50 196 MET A CA 1
ATOM 1529 C C . MET A 1 196 ? 22.373 6.163 7.688 1.00 74.50 196 MET A C 1
ATOM 1531 O O . MET A 1 196 ? 22.500 5.115 8.308 1.00 74.50 196 MET A O 1
ATOM 1535 N N . GLU A 1 197 ? 23.312 7.111 7.701 1.00 71.38 197 GLU A N 1
ATOM 1536 C CA . GLU A 1 197 ? 24.567 7.024 8.463 1.00 71.38 197 GLU A CA 1
ATOM 1537 C C . GLU A 1 197 ? 24.321 7.030 9.983 1.00 71.38 197 GLU A C 1
ATOM 1539 O O . GLU A 1 197 ? 24.955 6.269 10.714 1.00 71.38 197 GLU A O 1
ATOM 1544 N N . ASN A 1 198 ? 23.366 7.830 10.471 1.00 70.00 198 ASN A N 1
ATOM 1545 C CA . ASN A 1 198 ? 22.968 7.834 11.883 1.00 70.00 198 ASN A CA 1
ATOM 1546 C C . ASN A 1 198 ? 22.298 6.517 12.307 1.00 70.00 198 ASN A C 1
ATOM 1548 O O . ASN A 1 198 ? 22.613 5.996 13.378 1.00 70.00 198 ASN A O 1
ATOM 1552 N N . GLU A 1 199 ? 21.396 5.965 11.484 1.00 68.19 199 GLU A N 1
ATOM 1553 C CA . GLU A 1 199 ? 20.837 4.623 11.713 1.00 68.19 199 GLU A CA 1
ATOM 1554 C C . GLU A 1 199 ? 21.959 3.578 11.783 1.00 68.19 199 GLU A C 1
ATOM 1556 O O . GLU A 1 199 ? 21.965 2.750 12.685 1.00 68.19 199 GLU A O 1
ATOM 1561 N N . GLN A 1 200 ? 22.955 3.661 10.897 1.00 63.50 200 GLN A N 1
ATOM 1562 C CA . GLN A 1 200 ? 24.110 2.756 10.915 1.00 63.50 200 GLN A CA 1
ATOM 1563 C C . GLN A 1 200 ? 24.989 2.926 12.163 1.00 63.50 200 GLN A C 1
ATOM 1565 O O . GLN A 1 200 ? 25.502 1.945 12.692 1.00 63.50 200 GLN A O 1
ATOM 1570 N N . SER A 1 201 ? 25.178 4.159 12.638 1.00 59.50 201 SER A N 1
ATOM 1571 C CA . SER A 1 201 ? 26.097 4.468 13.744 1.00 59.50 201 SER A CA 1
ATOM 1572 C C . SER A 1 201 ? 25.509 4.175 15.127 1.00 59.50 201 SER A C 1
ATOM 1574 O O . SER A 1 201 ? 26.252 4.072 16.099 1.00 59.50 201 SER A O 1
ATOM 1576 N N . THR A 1 202 ? 24.183 4.064 15.236 1.00 58.09 202 THR A N 1
ATOM 1577 C CA . THR A 1 202 ? 23.482 3.799 16.503 1.00 58.09 202 THR A CA 1
ATOM 1578 C C . THR A 1 202 ? 23.275 2.310 16.785 1.00 58.09 202 THR A C 1
ATOM 1580 O O . THR A 1 202 ? 22.781 1.978 17.859 1.00 58.09 202 THR A O 1
ATOM 1583 N N . ALA A 1 203 ? 23.694 1.411 15.888 1.00 56.25 203 ALA A N 1
ATOM 1584 C CA . ALA A 1 203 ? 23.697 -0.031 16.129 1.00 56.25 203 ALA A CA 1
ATOM 1585 C C . ALA A 1 203 ? 24.741 -0.385 17.210 1.00 56.25 203 ALA A C 1
ATOM 1587 O O . ALA A 1 203 ? 25.949 -0.336 16.977 1.00 56.25 203 ALA A O 1
ATOM 1588 N N . ILE A 1 204 ? 24.275 -0.693 18.424 1.00 54.44 204 ILE A N 1
ATOM 1589 C CA . ILE A 1 204 ? 25.113 -0.783 19.635 1.00 54.44 204 ILE A CA 1
ATOM 1590 C C . ILE A 1 204 ? 25.928 -2.092 19.697 1.00 54.44 204 ILE A C 1
ATOM 1592 O O . ILE A 1 204 ? 26.986 -2.117 20.327 1.00 54.44 204 ILE A O 1
ATOM 1596 N N . ASN A 1 205 ? 25.506 -3.168 19.019 1.00 48.88 205 ASN A N 1
ATOM 1597 C CA . ASN A 1 205 ? 26.180 -4.469 19.093 1.00 48.88 205 ASN A CA 1
ATOM 1598 C C . ASN A 1 205 ? 26.902 -4.849 17.785 1.00 48.88 205 ASN A C 1
ATOM 1600 O O . ASN A 1 205 ? 26.257 -4.930 16.743 1.00 48.88 205 ASN A O 1
ATOM 1604 N N . PRO A 1 206 ? 28.205 -5.203 17.812 1.00 47.88 206 PRO A N 1
ATOM 1605 C CA . PRO A 1 206 ? 28.972 -5.601 16.622 1.00 47.88 206 PRO A CA 1
ATOM 1606 C C . PRO A 1 206 ? 28.416 -6.821 15.868 1.00 47.88 206 PRO A C 1
ATOM 1608 O O . PRO A 1 206 ? 28.666 -6.966 14.675 1.00 47.88 206 PRO A O 1
ATOM 1611 N N . SER A 1 207 ? 27.675 -7.697 16.555 1.00 46.78 207 SER A N 1
ATOM 1612 C CA . SER A 1 207 ? 26.995 -8.867 15.984 1.00 46.78 207 SER A CA 1
ATOM 1613 C C . SER A 1 207 ? 25.586 -8.565 15.447 1.00 46.78 207 SER A C 1
ATOM 1615 O O . SER A 1 207 ? 25.197 -9.184 14.464 1.00 46.78 207 SER A O 1
ATOM 1617 N N . GLU A 1 208 ? 24.863 -7.577 15.995 1.00 44.66 208 GLU A N 1
ATOM 1618 C CA . GLU A 1 208 ? 23.606 -7.049 15.407 1.00 44.66 208 GLU A CA 1
ATOM 1619 C C . GLU A 1 208 ? 23.894 -6.111 14.222 1.00 44.66 208 GLU A C 1
ATOM 1621 O O . GLU A 1 208 ? 23.165 -6.082 13.233 1.00 44.66 208 GLU A O 1
ATOM 1626 N N . ALA A 1 209 ? 25.033 -5.416 14.259 1.00 42.66 209 ALA A N 1
ATOM 1627 C CA . ALA A 1 209 ? 25.501 -4.510 13.215 1.00 42.66 209 ALA A CA 1
ATOM 1628 C C . ALA A 1 209 ? 25.798 -5.205 11.874 1.00 42.66 209 ALA A C 1
ATOM 1630 O O . ALA A 1 209 ? 26.005 -4.528 10.868 1.00 42.66 209 ALA A O 1
ATOM 1631 N N . VAL A 1 210 ? 25.857 -6.543 11.832 1.00 42.62 210 VAL A N 1
ATOM 1632 C CA . VAL A 1 210 ? 25.995 -7.310 10.583 1.00 42.62 210 VAL A CA 1
ATOM 1633 C C . VAL A 1 210 ? 24.628 -7.624 9.960 1.00 42.62 210 VAL A C 1
ATOM 1635 O O . VAL A 1 210 ? 24.536 -7.616 8.733 1.00 42.62 210 VAL A O 1
ATOM 1638 N N . GLU A 1 211 ? 23.578 -7.813 10.769 1.00 40.72 211 GLU A N 1
ATOM 1639 C CA . GLU A 1 211 ? 22.208 -8.118 10.315 1.00 40.72 211 GLU A CA 1
ATOM 1640 C C . GLU A 1 211 ? 21.355 -6.859 10.034 1.00 40.72 211 GLU A C 1
ATOM 1642 O O . GLU A 1 211 ? 20.474 -6.899 9.175 1.00 40.72 211 GLU A O 1
ATOM 1647 N N . GLU A 1 212 ? 21.660 -5.704 10.641 1.00 46.22 212 GLU A N 1
ATOM 1648 C CA . GLU A 1 212 ? 20.947 -4.426 10.414 1.00 46.22 212 GLU A CA 1
ATOM 1649 C C . GLU A 1 212 ? 21.486 -3.562 9.249 1.00 46.22 212 GLU A C 1
ATOM 1651 O O . GLU A 1 212 ? 21.168 -2.380 9.125 1.00 46.22 212 GLU A O 1
ATOM 1656 N N . LYS A 1 213 ? 22.275 -4.123 8.325 1.00 47.44 213 LYS A N 1
ATOM 1657 C CA . LYS A 1 213 ? 22.878 -3.377 7.190 1.00 47.44 213 LYS A CA 1
ATOM 1658 C C . LYS A 1 213 ? 21.916 -3.066 6.033 1.00 47.44 213 LYS A C 1
ATOM 1660 O O . LYS A 1 213 ? 22.350 -2.882 4.897 1.00 47.44 213 LYS A O 1
ATOM 1665 N N . VAL A 1 214 ? 20.615 -3.040 6.294 1.00 55.91 214 VAL A N 1
ATOM 1666 C CA . VAL A 1 214 ? 19.565 -3.014 5.272 1.00 55.91 214 VAL A CA 1
ATOM 1667 C C . VAL A 1 214 ? 18.795 -1.708 5.433 1.00 55.91 214 VAL A C 1
ATOM 1669 O O . VAL A 1 214 ? 18.114 -1.502 6.436 1.00 55.91 214 VAL A O 1
ATOM 1672 N N . SER A 1 215 ? 18.943 -0.789 4.475 1.00 73.75 215 SER A N 1
ATOM 1673 C CA . SER A 1 215 ? 18.239 0.496 4.518 1.00 73.75 215 SER A CA 1
ATOM 1674 C C . SER A 1 215 ? 16.725 0.271 4.462 1.00 73.75 215 SER A C 1
ATOM 1676 O O . SER A 1 215 ? 16.265 -0.733 3.920 1.00 73.75 215 SER A O 1
ATOM 1678 N N . LEU A 1 216 ? 15.918 1.225 4.941 1.00 84.25 216 LEU A N 1
ATOM 1679 C CA . LEU A 1 216 ? 14.449 1.156 4.830 1.00 84.25 216 LEU A CA 1
ATOM 1680 C C . LEU A 1 216 ? 13.966 0.800 3.409 1.00 84.25 216 LEU A C 1
ATOM 1682 O O . LEU A 1 216 ? 12.963 0.119 3.236 1.00 84.25 216 LEU A O 1
ATOM 1686 N N . SER A 1 217 ? 14.682 1.260 2.381 1.00 86.44 217 SER A N 1
ATOM 1687 C CA . SER A 1 217 ? 14.359 0.964 0.979 1.00 86.44 217 SER A CA 1
ATOM 1688 C C . SER A 1 217 ? 14.583 -0.507 0.615 1.00 86.44 217 SER A C 1
ATOM 1690 O O . SER A 1 217 ? 13.817 -1.066 -0.165 1.00 86.44 217 SER A O 1
ATOM 1692 N N . ASP A 1 218 ? 15.582 -1.153 1.210 1.00 83.81 218 ASP A N 1
ATOM 1693 C CA . ASP A 1 218 ? 15.914 -2.554 0.949 1.00 83.81 218 ASP A CA 1
ATOM 1694 C C . ASP A 1 218 ? 14.890 -3.514 1.587 1.00 83.81 218 ASP A C 1
ATOM 1696 O O . ASP A 1 218 ? 14.673 -4.614 1.079 1.00 83.81 218 ASP A O 1
ATOM 1700 N N . ARG A 1 219 ? 14.177 -3.076 2.638 1.00 88.56 219 ARG A N 1
ATOM 1701 C CA . ARG A 1 219 ? 13.086 -3.835 3.286 1.00 88.56 219 ARG A CA 1
ATOM 1702 C C . ARG A 1 219 ? 11.870 -4.071 2.391 1.00 88.56 219 ARG A C 1
ATOM 1704 O O . ARG A 1 219 ? 11.017 -4.896 2.714 1.00 88.56 219 ARG A O 1
ATOM 1711 N N . PHE A 1 220 ? 11.779 -3.376 1.257 1.00 92.00 220 PHE A N 1
ATOM 1712 C CA . PHE A 1 220 ? 10.722 -3.657 0.297 1.00 92.00 220 PHE A CA 1
ATOM 1713 C C . PHE A 1 220 ? 10.943 -5.016 -0.395 1.00 92.00 220 PHE A C 1
ATOM 1715 O O . PHE A 1 220 ? 10.000 -5.763 -0.610 1.00 92.00 220 PHE A O 1
ATOM 1722 N N . GLY A 1 221 ? 12.181 -5.408 -0.694 1.00 91.25 221 GLY A N 1
ATOM 1723 C CA . GLY A 1 221 ? 12.472 -6.670 -1.391 1.00 91.25 221 GLY A CA 1
ATOM 1724 C C . GLY A 1 221 ? 12.314 -6.602 -2.917 1.00 91.25 221 GLY A C 1
ATOM 1725 O O . GLY A 1 221 ? 13.080 -7.251 -3.624 1.00 91.25 221 GLY A O 1
ATOM 1726 N N . LEU A 1 222 ? 11.421 -5.760 -3.456 1.00 94.31 222 LEU A N 1
ATOM 1727 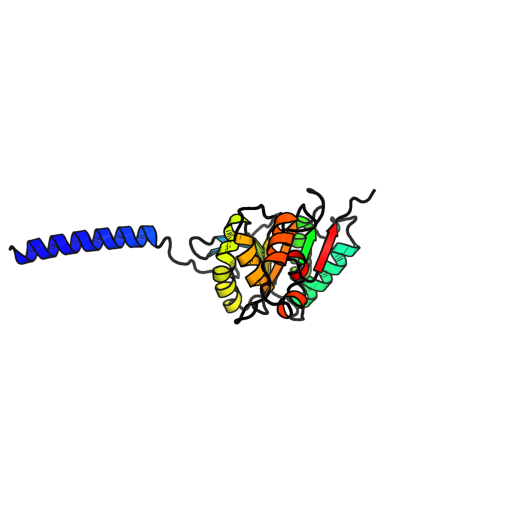C CA . LEU A 1 222 ? 11.461 -5.336 -4.862 1.00 94.31 222 LEU A CA 1
ATOM 1728 C C . LEU A 1 222 ? 11.667 -3.830 -4.984 1.00 94.31 222 LEU A C 1
ATOM 1730 O O . LEU A 1 222 ? 10.883 -3.021 -4.490 1.00 94.31 222 LEU A O 1
ATOM 1734 N N . TRP A 1 223 ? 12.717 -3.457 -5.711 1.00 93.81 223 TRP A N 1
ATOM 1735 C CA . TRP A 1 223 ? 13.123 -2.071 -5.896 1.00 93.81 223 TRP A CA 1
ATOM 1736 C C . TRP A 1 223 ? 13.243 -1.740 -7.381 1.00 93.81 223 TRP A C 1
ATOM 1738 O O . TRP A 1 223 ? 14.229 -2.073 -8.039 1.00 93.81 223 TRP A O 1
ATOM 1748 N N . LEU A 1 224 ? 12.209 -1.101 -7.929 1.00 94.25 224 LEU A N 1
ATOM 1749 C CA . LEU A 1 224 ? 12.023 -0.955 -9.371 1.00 94.25 224 LEU A CA 1
ATOM 1750 C C . LEU A 1 224 ? 12.293 0.486 -9.817 1.00 94.25 224 LEU A C 1
ATOM 1752 O O . LEU A 1 224 ? 11.592 1.422 -9.428 1.00 94.25 224 LEU A O 1
ATOM 1756 N N . GLY A 1 225 ? 13.331 0.657 -10.637 1.00 92.00 225 GLY A N 1
ATOM 1757 C CA . GLY A 1 225 ? 13.785 1.962 -11.113 1.00 92.00 225 GLY A CA 1
ATOM 1758 C C . GLY A 1 225 ? 13.160 2.381 -12.439 1.00 92.00 225 GLY A C 1
ATOM 1759 O O . GLY A 1 225 ? 13.266 1.676 -13.441 1.00 92.00 225 GLY A O 1
ATOM 1760 N N . PHE A 1 226 ? 12.583 3.578 -12.460 1.00 89.62 226 PHE A N 1
ATOM 1761 C CA . PHE A 1 226 ? 12.110 4.256 -13.658 1.00 89.62 226 PHE A CA 1
ATOM 1762 C C . PHE A 1 226 ? 13.227 5.150 -14.182 1.00 89.62 226 PHE A C 1
ATOM 1764 O O . PHE A 1 226 ? 13.620 6.138 -13.554 1.00 89.62 226 PHE A O 1
ATOM 1771 N N . HIS A 1 227 ? 13.732 4.799 -15.356 1.00 78.69 227 HIS A N 1
ATOM 1772 C CA . HIS A 1 227 ? 14.769 5.548 -16.048 1.00 78.69 227 HIS A CA 1
ATOM 1773 C C . HIS A 1 227 ? 14.108 6.344 -17.172 1.00 78.69 227 HIS A C 1
ATOM 1775 O O . HIS A 1 227 ? 13.147 5.876 -17.781 1.00 78.69 227 HIS A O 1
ATOM 1781 N N . LYS A 1 228 ? 14.590 7.562 -17.451 1.00 60.09 228 LYS A N 1
ATOM 1782 C CA . LYS A 1 228 ? 14.162 8.252 -18.673 1.00 60.09 228 LYS A CA 1
ATOM 1783 C C . LYS A 1 228 ? 14.633 7.393 -19.843 1.00 60.09 228 LYS A C 1
ATOM 1785 O O . LYS A 1 228 ? 15.836 7.187 -19.972 1.00 60.09 228 LYS A O 1
ATOM 1790 N N . CYS A 1 229 ? 13.711 6.900 -20.665 1.00 55.66 229 CYS A N 1
ATOM 1791 C CA . CYS A 1 229 ? 14.062 6.449 -22.004 1.00 55.66 229 CYS A CA 1
ATOM 1792 C C . CYS A 1 229 ? 14.597 7.678 -22.748 1.00 55.66 229 CYS A C 1
ATOM 1794 O O . CYS A 1 229 ? 13.836 8.612 -23.009 1.00 55.66 229 CYS A O 1
ATOM 1796 N N . GLY A 1 230 ? 15.916 7.723 -22.937 1.00 41.81 230 GLY A N 1
ATOM 1797 C CA . GLY A 1 230 ? 16.566 8.615 -23.894 1.00 41.81 230 GLY A CA 1
ATOM 1798 C C . GLY A 1 230 ? 16.488 8.030 -25.291 1.00 41.81 230 GLY A C 1
ATOM 1799 O O . GLY A 1 230 ? 16.405 6.784 -25.388 1.00 41.81 230 GLY A O 1
#

=== Feature glossary ===
Annotated list of the representations used here:

Nearest PDB structures. The Foldseek neighbor list gives the closest experimentally determined structures in the PDB, ranked by structural alignment. TM-score near 1 means near-identical fold; near 0.3 means only rough topology match. This is how one finds what a novel AlphaFold prediction most resembles in the solved-structure universe.

Foldseek 3Di. Foldseek's 3Di representation compresses backbone geometry into a per-residue letter drawn from a learned twenty-state alphabet. It captures the tertiary interaction pattern around each residue — which residues are packed against it in space, regardless of where they are in sequence.

Radius of gyration, Cα contacts, bounding box. Radius of gyration (Rg) is the root-mean-square distance of Cα atoms f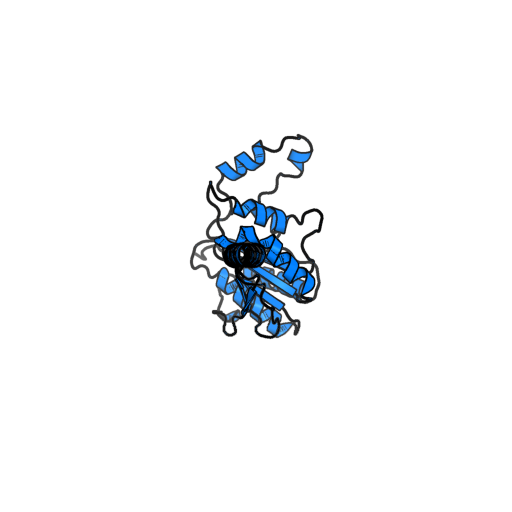rom their centroid — a single number for overall size and compactness. A globular domain of N residues has Rg ≈ 2.2·N^0.38 Å; an extended or disordered chain has a much larger Rg. The Cα contact count is the number of residue pairs whose Cα atoms are within 8 Å and are more than four positions apart in sequence — a standard proxy for tertiary packing density. The bounding box is the smallest axis-aligned box enclosing all Cα atoms.

InterPro / GO / CATH / organism. The annotation block draws on four external resources. InterPro: which protein families and domains the sequence belongs to. GO: standardized terms for what the protein does, what process it participates in, and where in the cell it acts. CATH: which structural fold it has in the CATH hierarchy. Organism: the species of origin.

mmCIF coordinates. The mmCIF block holds the 3D Cartesian coordinates of each backbone atom (N, Cα, C, O) in ångströms. mmCIF is the PDB's canonical archive format — a tagged-loop text representation of the atomic model.

pLDDT. pLDDT is the predicted lDDT-Cα score: AlphaFold's confidence that the local environment of each residue (all inter-atomic distances within 15 Å) is correctly placed. It is a per-residue number between 0 and 100, with higher meaning more reliable.

Backbone torsions (φ/ψ). φ (phi) and ψ (psi) are the two rotatable backbone dihedrals per residue: φ is the C(i-1)–N–Cα–C torsion, ψ is the N–Cα–C–N(i+1) torsion, both in degrees on (−180°, 180°]. α-helical residues cluster near (−60°, −45°); β-strand residues near (−120°, +130°). A Ramachandran plot is simply a scatter of (φ, ψ) for every residue.

B-factor. For experimental (PDB) structures, the B-factor (temperature factor) quantifies the positional spread of each atom in the crystal — a combination of thermal vibration and static disorder — in units of Å². High B-factors mark flexible loops or poorly resolved regions; low B-factors mark the rigid, well-ordered core.

Secondary structure (3-state, P-SEA). SS3 is a coarse helix/strand/coil call (letters a/b/c) made by the P-SEA algorithm from inter-Cα distances and dihedrals. It is less detailed than DSSP but needs only Cα positions.

Predicted aligned error. Predicted aligned error is AlphaFold's pairwise confidence. Unlike pLDDT (per-residue), PAE is per-residue-pair and captures whether two parts of the structure are correctly placed relative to each other. Units are ångströms of expected positional error.

Solvent-accessible surface area. Solvent-accessible surface area (SASA) is the area in Å² traced out by the centre of a 1.4 Å probe sphere (a water molecule) rolled over the protein's van der Waals surface (Shrake–Rupley / Lee–Richards construction). Buried residues have near-zero SASA; fully exposed residues can exceed 200 Å². The total SASA scales roughly with the number of surface residues.

Secondary structure (8-state, DSSP). The SS8 string is DSSP's per-residue secondary-structure call. α-helix (H) means an i→i+4 H-bond ladder; β-strand (E) means the residue participates in a β-sheet; 3₁₀ (G) and π (I) are tighter and wider helices; T/S are turns/bends; '-' is loop.

Rendered structure images. Structure images are PyMOL renders from six orthogonal camera directions. Cartoon representation draws helices as coils and strands as arrows; sticks shows the backbone as bonds; surface shows the solvent-excluded envelope. Rainbow coloring maps sequence position to hue (blue→red, N→C); chain coloring assigns a distinct color per polypeptide.

Sequence. The amino-acid sequence is the protein's primary structure: the linear order of residues from the N-terminus to the C-terminus, written in one-letter code. Everything else here — the 3D coordinates, the secondary structure, the domain annotations — is ultimately a consequence of this string.

Contact-map, Ramachandran, and PAE plots. Three diagnostic plots accompany the record. The Cα contact map visualizes the tertiary structure as a 2D adjacency matrix (8 Å cutoff, sequence-local contacts suppressed). The Ramachandran plot shows the distribution of backbone (φ, ψ) torsions, with points in the α and β basins reflecting secondary structure content. The PAE plot shows AlphaFold's inter-residue confidence as a color matrix.